Protein AF-A0A9Q0W8K3-F1 (afdb_monomer)

Organism: NCBI:txid2511006

Sequence (220 aa):
MCYESVLFGAVLNLQVSVEHSKEVDDCKNLIKTLVMGMKTIIWSITHAHLPRSQVSPSTHGTHSQVLVSPSSSLPAPQAFKGMREDEVWKASGVLKSGVHCLALFKEKDEERDMLNLFSQILSIMEPRDLMDMFSLCMPELFECMISNTQLVHIFSSLLQSSKVYRPFADVLVNFLACSKLDVLKNPDSPAAKLVLNLFRFIFGAVSKAPAEFEPSSNNV

Secondary structure (DSSP, 8-state):
-HHHHHHHHHHHHHHHHHHHHHHHHHHHHHHHHHHHHHHHHHHHHHHHTS-----------------------PPP-----S--HHHHHHHHHHHHHHHHHGGG--SHHHHHHHHHHHHHHHHHS-HHHHHHHHHHHHHHHHHHHHH-GGGHHHHHHHTT-TTTHHHHHHHHHHHHHHHTGGGGGSTTSHHHHHHHHHHHHHHHHHHH-GGGS-------

Mean predicted aligned error: 11.86 Å

Solvent-accessible surface area (backbone atoms only — not comparable to full-atom values): 12915 Å² total; per-residue (Å²): 113,73,67,59,58,54,50,50,53,50,51,53,53,48,48,54,52,49,52,54,52,47,54,52,49,54,49,51,54,49,50,54,52,50,55,57,51,46,39,54,50,54,48,46,53,38,57,65,42,60,79,73,78,77,76,73,82,86,70,90,80,88,85,84,92,76,96,71,85,88,88,73,84,69,78,70,80,74,65,64,75,35,67,55,73,69,54,32,53,50,51,40,50,51,50,55,53,51,57,61,54,49,78,73,44,79,49,71,67,59,35,49,53,50,43,50,51,52,31,53,42,58,65,66,47,39,55,67,48,46,49,56,27,42,73,75,42,45,74,59,53,49,57,46,32,60,78,40,62,70,55,51,54,32,57,53,49,40,48,68,32,84,85,38,19,67,68,49,48,52,54,53,50,50,48,43,67,76,72,46,56,74,44,52,81,45,61,88,39,64,63,20,50,47,53,55,51,53,52,50,46,50,54,56,37,50,73,76,43,60,86,76,70,58,74,83,87,77,87,130

Radius of gyra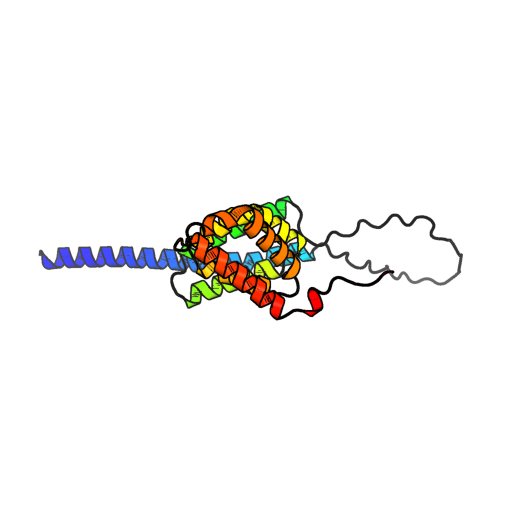tion: 25.86 Å; Cα contacts (8 Å, |Δi|>4): 132; chains: 1; bounding box: 60×34×103 Å

Foldseek 3Di:
DVVVVVVVVVVVVVVVVVVVVVVLVVVLVVLVVVLVVLLVVQLCQQPVQDPPPPPDPPDDDDDDDDDDDPDDPPPDPPRDGFDDPVVLVVVLVVLLVSLVSLVSVPDPVSSVVSLVSLLSSLLSGQLVSSLSSCVVCVVVLLVSCLVPVCNVVSVLSQCQRPRRNVSSLVSLCCCCVVPQPVVVVPCPRSSNVSSVVSVVSNVVSCVVCVVVPPDPPDDD

InterPro domains:
  IPR046807 Tra1, HEAT repeat central region [PF20175] (17-213)
  IPR050517 DNA Damage Response and Repair Kinase [PTHR11139] (17-185)

Structure (mmCIF, N/CA/C/O backbone):
data_AF-A0A9Q0W8K3-F1
#
_entry.id   AF-A0A9Q0W8K3-F1
#
loop_
_atom_site.group_PDB
_atom_site.id
_atom_site.type_symbol
_atom_site.label_atom_id
_atom_site.label_alt_id
_atom_site.label_comp_id
_atom_site.label_asym_id
_atom_site.label_entity_id
_atom_site.label_seq_id
_atom_site.pdbx_PDB_ins_code
_atom_site.Cartn_x
_atom_site.Cartn_y
_atom_site.Cartn_z
_atom_site.occupancy
_atom_site.B_iso_or_equiv
_atom_site.auth_seq_id
_atom_site.auth_comp_id
_atom_site.auth_asym_id
_atom_site.auth_atom_id
_atom_site.pdbx_PDB_model_num
ATOM 1 N N . MET A 1 1 ? 8.781 19.234 53.694 1.00 54.56 1 MET A N 1
ATOM 2 C CA . MET A 1 1 ? 9.455 18.019 53.183 1.00 54.56 1 MET A CA 1
ATOM 3 C C . MET A 1 1 ? 8.570 17.173 52.266 1.00 54.56 1 MET A C 1
ATOM 5 O O . MET A 1 1 ? 9.042 16.846 51.196 1.00 54.56 1 MET A O 1
ATOM 9 N N . CYS A 1 2 ? 7.296 16.883 52.578 1.00 54.47 2 CYS A N 1
ATOM 10 C CA . CYS A 1 2 ? 6.459 16.059 51.678 1.00 54.47 2 CYS A CA 1
ATOM 11 C C . CYS A 1 2 ? 6.144 16.698 50.304 1.00 54.47 2 CYS A C 1
ATOM 13 O O . CYS A 1 2 ? 6.089 15.985 49.310 1.00 54.47 2 CYS A O 1
ATOM 15 N N . TYR A 1 3 ? 5.976 18.024 50.219 1.00 46.88 3 TYR A N 1
ATOM 16 C CA . TYR A 1 3 ? 5.677 18.706 48.946 1.00 46.88 3 TYR A CA 1
ATOM 17 C C . TYR A 1 3 ? 6.850 18.704 47.953 1.00 46.88 3 TYR A C 1
ATOM 19 O O . TYR A 1 3 ? 6.630 18.529 46.759 1.00 46.88 3 TYR A O 1
ATOM 27 N N . GLU A 1 4 ? 8.093 18.843 48.427 1.00 50.31 4 GLU A N 1
ATOM 28 C CA . GLU A 1 4 ? 9.271 18.806 47.547 1.00 50.31 4 GLU A CA 1
ATOM 29 C C . GLU A 1 4 ? 9.527 17.413 46.969 1.00 50.31 4 GLU A C 1
ATOM 31 O O . GLU A 1 4 ? 9.865 17.295 45.797 1.00 50.31 4 GLU A O 1
ATOM 36 N N . SER A 1 5 ? 9.307 16.349 47.748 1.00 53.66 5 SER A N 1
ATOM 37 C CA . SER A 1 5 ? 9.474 14.973 47.263 1.00 53.66 5 SER A CA 1
ATOM 38 C C . SER A 1 5 ? 8.455 14.607 46.177 1.00 53.66 5 SER A C 1
ATOM 40 O O . SER A 1 5 ? 8.797 13.913 45.222 1.00 53.66 5 SER A O 1
ATOM 42 N N . VAL A 1 6 ? 7.217 15.105 46.288 1.00 58.66 6 VAL A N 1
ATOM 43 C CA . VAL A 1 6 ? 6.173 14.916 45.264 1.00 58.66 6 VAL A CA 1
ATOM 44 C C . VAL A 1 6 ? 6.480 15.736 44.008 1.00 58.66 6 VAL A C 1
ATOM 46 O O . VAL A 1 6 ? 6.329 15.227 42.898 1.00 58.66 6 VAL A O 1
ATOM 49 N N . LEU A 1 7 ? 6.964 16.973 44.165 1.00 61.94 7 LEU A N 1
ATOM 50 C CA . LEU A 1 7 ? 7.351 17.829 43.042 1.00 61.94 7 LEU A CA 1
ATOM 51 C C . LEU A 1 7 ? 8.546 17.244 42.275 1.00 61.94 7 LEU A C 1
ATOM 53 O O . LEU A 1 7 ? 8.518 17.189 41.050 1.00 61.94 7 LEU A O 1
ATOM 57 N N . PHE A 1 8 ? 9.556 16.738 42.983 1.00 63.06 8 PHE A N 1
ATOM 58 C CA . PHE A 1 8 ? 10.718 16.089 42.377 1.00 63.06 8 PHE A CA 1
ATOM 59 C C . PHE A 1 8 ? 10.332 14.816 41.610 1.00 63.06 8 PHE A C 1
ATOM 61 O O . PHE A 1 8 ? 10.766 14.623 40.476 1.00 63.06 8 PHE A O 1
ATOM 68 N N . GLY A 1 9 ? 9.447 13.985 42.177 1.00 59.47 9 GLY A N 1
ATOM 69 C CA . GLY A 1 9 ? 8.900 12.816 41.484 1.00 59.47 9 GLY A CA 1
ATOM 70 C C . GLY A 1 9 ? 8.116 13.181 40.219 1.00 59.47 9 GLY A C 1
ATOM 71 O O . GLY A 1 9 ? 8.265 12.516 39.198 1.00 59.47 9 GLY A O 1
ATOM 72 N N . ALA A 1 10 ? 7.332 14.263 40.250 1.00 60.56 10 ALA A N 1
ATOM 73 C CA . ALA A 1 10 ? 6.609 14.760 39.080 1.00 60.56 10 ALA A CA 1
ATOM 74 C C . ALA A 1 10 ? 7.549 15.315 37.994 1.00 60.56 10 ALA A C 1
ATOM 76 O O . ALA A 1 10 ? 7.321 15.063 36.814 1.00 60.56 10 ALA A O 1
ATOM 77 N N . VAL A 1 11 ? 8.620 16.017 38.381 1.00 63.28 11 VAL A N 1
ATOM 78 C CA . VAL A 1 11 ? 9.637 16.543 37.453 1.00 63.28 11 VAL A CA 1
ATOM 79 C C . VAL A 1 11 ? 10.410 15.411 36.779 1.00 63.28 11 VAL A C 1
ATOM 81 O O . VAL A 1 11 ? 10.564 15.440 35.563 1.00 63.28 11 VAL A O 1
ATOM 84 N N . LEU A 1 12 ? 10.825 14.380 37.524 1.00 63.50 12 LEU A N 1
ATOM 85 C CA . LEU A 1 12 ? 11.486 13.207 36.941 1.00 63.50 12 LEU A CA 1
ATOM 86 C C . LEU A 1 12 ? 10.566 12.454 35.974 1.00 63.50 12 LEU A C 1
ATOM 88 O O . LEU A 1 12 ? 10.992 12.071 34.891 1.00 63.50 12 LEU A O 1
ATOM 92 N N . ASN A 1 13 ? 9.294 12.270 36.336 1.00 54.91 13 ASN A N 1
ATOM 93 C CA . ASN A 1 13 ? 8.331 11.567 35.485 1.00 54.91 13 ASN A CA 1
ATOM 94 C C . ASN A 1 13 ? 8.001 12.373 34.213 1.00 54.91 13 ASN A C 1
ATOM 96 O O . ASN A 1 13 ? 7.878 11.815 33.125 1.00 54.91 13 ASN A O 1
ATOM 100 N N . LEU A 1 14 ? 7.933 13.704 34.330 1.00 60.25 14 LEU A N 1
ATOM 101 C CA . LEU A 1 14 ? 7.811 14.604 33.185 1.00 60.25 14 LEU A CA 1
ATOM 102 C C . LEU A 1 14 ? 9.056 14.544 32.294 1.00 60.25 14 LEU A C 1
ATOM 104 O O . LEU A 1 14 ? 8.921 14.496 31.077 1.00 60.25 14 LEU A O 1
ATOM 108 N N . GLN A 1 15 ? 10.251 14.504 32.881 1.00 55.34 15 GLN A N 1
ATOM 109 C CA . GLN A 1 15 ? 11.507 14.426 32.141 1.00 55.34 15 GLN A CA 1
ATOM 110 C C . GLN A 1 15 ? 11.628 13.111 31.362 1.00 55.34 15 GLN A C 1
ATOM 112 O O . GLN A 1 15 ? 11.894 13.156 30.165 1.00 55.34 15 GLN A O 1
ATOM 117 N N . VAL A 1 16 ? 11.265 11.982 31.980 1.00 59.06 16 VAL A N 1
ATOM 118 C CA . VAL A 1 16 ? 11.166 10.674 31.309 1.00 59.06 16 VAL A CA 1
ATOM 119 C C . VAL A 1 16 ? 10.129 10.704 30.179 1.00 59.06 16 VAL A C 1
ATOM 121 O O . VAL A 1 16 ? 10.374 10.184 29.092 1.00 59.06 16 VAL A O 1
ATOM 124 N N . SER A 1 17 ? 8.977 11.352 30.388 1.00 60.50 17 SER A N 1
ATOM 125 C CA . SER A 1 17 ? 7.957 11.509 29.343 1.00 60.50 17 SER A CA 1
ATOM 126 C C . SER A 1 17 ? 8.425 12.395 28.181 1.00 60.50 17 SER A C 1
ATOM 128 O O . SER A 1 17 ? 8.034 12.151 27.038 1.00 60.50 17 SER A O 1
ATOM 130 N N . VAL A 1 18 ? 9.232 13.425 28.452 1.00 66.06 18 VAL A N 1
ATOM 131 C CA . VAL A 1 18 ? 9.799 14.335 27.443 1.00 66.06 18 VAL A CA 1
ATOM 132 C C . VAL A 1 18 ? 10.934 13.657 26.673 1.00 66.06 18 VAL A C 1
ATOM 134 O O . VAL A 1 18 ? 10.990 13.785 25.452 1.00 66.06 18 VAL A O 1
ATOM 137 N N . GLU A 1 19 ? 11.791 12.892 27.349 1.00 67.44 19 GLU A N 1
ATOM 138 C CA . GLU A 1 19 ? 12.847 12.080 26.732 1.00 67.44 19 GLU A CA 1
ATOM 139 C C . GLU A 1 19 ? 12.243 11.008 25.819 1.00 67.44 19 GLU A C 1
ATOM 141 O O . GLU A 1 19 ? 12.606 10.938 24.647 1.00 67.44 19 GLU A O 1
ATOM 146 N N . HIS A 1 20 ? 11.216 10.289 26.283 1.00 72.88 20 HIS A N 1
ATOM 147 C CA . HIS A 1 20 ? 10.476 9.334 25.454 1.00 72.88 20 HIS A CA 1
ATOM 148 C C . HIS A 1 20 ? 9.772 10.014 24.265 1.00 72.88 20 HIS A C 1
ATOM 150 O O . HIS A 1 20 ? 9.752 9.484 23.156 1.00 72.88 20 HIS A O 1
ATOM 156 N N . SER A 1 21 ? 9.204 11.211 24.455 1.00 77.25 21 SER A N 1
ATOM 157 C CA . SER A 1 21 ? 8.605 11.977 23.351 1.00 77.25 21 SER A CA 1
ATOM 158 C C . SER A 1 21 ? 9.644 12.395 22.308 1.00 77.25 21 SER A C 1
ATOM 160 O O . SER A 1 21 ? 9.341 12.382 21.115 1.00 77.25 21 SER A O 1
ATOM 162 N N . LYS A 1 22 ? 10.851 12.765 22.745 1.00 83.44 22 LYS A N 1
ATOM 163 C CA . LYS A 1 22 ? 11.955 13.147 21.863 1.00 83.44 22 LYS A CA 1
ATOM 164 C C . LYS A 1 22 ? 12.488 11.947 21.081 1.00 83.44 22 LYS A C 1
ATOM 166 O O . LYS A 1 22 ? 12.659 12.053 19.874 1.00 83.44 22 LYS A O 1
ATOM 171 N N . GLU A 1 23 ? 12.674 10.801 21.732 1.00 86.44 23 GLU A N 1
ATOM 172 C CA . GLU A 1 23 ? 13.101 9.562 21.065 1.00 86.44 23 GLU A CA 1
ATOM 173 C C . GLU A 1 23 ? 12.108 9.115 19.982 1.00 86.44 23 GLU A C 1
ATOM 175 O O . GLU A 1 23 ? 12.513 8.681 18.901 1.00 86.44 23 GLU A O 1
ATOM 180 N N . VAL A 1 24 ? 10.801 9.261 20.236 1.00 87.06 24 VAL A N 1
ATOM 181 C CA . VAL A 1 24 ? 9.759 8.975 19.239 1.00 87.06 24 VAL A CA 1
ATOM 182 C C . VAL A 1 24 ? 9.842 9.943 18.056 1.00 87.06 24 VAL A C 1
ATOM 184 O O . VAL A 1 24 ? 9.693 9.503 16.915 1.00 87.06 24 VAL A O 1
ATOM 187 N N . ASP A 1 25 ? 10.095 11.231 18.295 1.00 89.50 25 ASP A N 1
ATOM 188 C CA . ASP A 1 25 ? 10.260 12.217 17.220 1.00 89.50 25 ASP A CA 1
ATOM 189 C C . ASP A 1 25 ? 11.517 11.949 16.376 1.00 89.50 25 ASP A C 1
ATOM 191 O O . ASP A 1 25 ? 11.447 11.898 15.145 1.00 89.50 25 ASP A O 1
ATOM 195 N N . ASP A 1 26 ? 12.642 11.644 17.024 1.00 91.88 26 ASP A N 1
ATOM 196 C CA . ASP A 1 26 ? 13.881 11.243 16.353 1.00 91.88 26 ASP A CA 1
ATOM 197 C C . ASP A 1 26 ? 13.653 9.986 15.488 1.00 91.88 26 ASP A C 1
ATOM 199 O O . ASP A 1 26 ? 14.077 9.934 14.327 1.00 91.88 26 ASP A O 1
ATOM 203 N N . CYS A 1 27 ? 12.895 9.003 15.994 1.00 91.31 27 CYS A N 1
ATOM 204 C CA . CYS A 1 27 ? 12.499 7.820 15.225 1.00 91.31 27 CYS A CA 1
ATOM 205 C C . CYS A 1 27 ? 11.619 8.173 14.01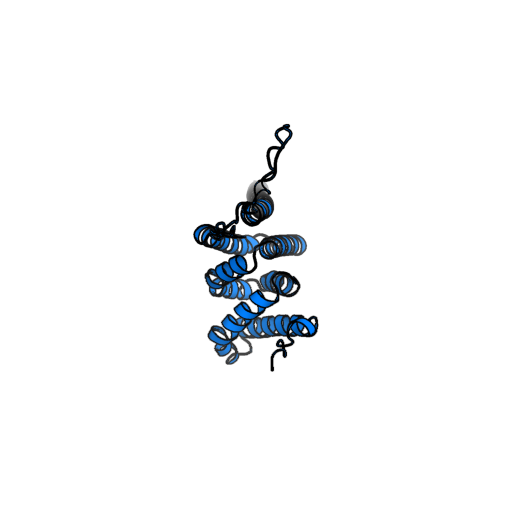7 1.00 91.31 27 CYS A C 1
ATOM 207 O O . CYS A 1 27 ? 11.863 7.670 12.917 1.00 91.31 27 CYS A O 1
ATOM 209 N N . LYS A 1 28 ? 10.613 9.042 14.180 1.00 92.38 28 LYS A N 1
ATOM 210 C CA . LYS A 1 28 ? 9.762 9.505 13.069 1.00 92.38 28 LYS A CA 1
ATOM 211 C C . LYS A 1 28 ? 10.591 10.181 11.978 1.00 92.38 28 LYS A C 1
ATOM 213 O O . LYS A 1 28 ? 10.393 9.895 10.795 1.00 92.38 28 LYS A O 1
ATOM 218 N N . ASN A 1 29 ? 11.527 11.046 12.362 1.00 93.44 29 ASN A N 1
ATOM 219 C CA . ASN A 1 29 ? 12.405 11.760 11.436 1.00 93.44 29 ASN A CA 1
ATOM 220 C C . ASN A 1 29 ? 13.352 10.804 10.698 1.00 93.44 29 ASN A C 1
ATOM 222 O O . ASN A 1 29 ? 13.541 10.925 9.480 1.00 93.44 29 ASN A O 1
ATOM 226 N N . LEU A 1 30 ? 13.882 9.797 11.398 1.00 94.00 30 LEU A N 1
ATOM 227 C CA . LEU A 1 30 ? 14.666 8.731 10.783 1.00 94.00 30 LEU A CA 1
ATOM 228 C C . LEU A 1 30 ? 13.831 7.942 9.765 1.00 94.00 30 LEU A C 1
ATOM 230 O O . LEU A 1 30 ? 14.272 7.752 8.632 1.00 94.00 30 LEU A O 1
ATOM 234 N N . ILE A 1 31 ? 12.606 7.542 10.121 1.00 93.25 31 ILE A N 1
ATOM 235 C CA . ILE A 1 31 ? 11.696 6.817 9.222 1.00 93.25 31 ILE A CA 1
ATOM 236 C C . ILE A 1 31 ? 11.372 7.654 7.978 1.00 93.25 31 ILE A C 1
ATOM 238 O O . ILE A 1 31 ? 11.492 7.143 6.863 1.00 93.25 31 ILE A O 1
ATOM 242 N N . LYS A 1 32 ? 11.025 8.941 8.139 1.00 91.81 32 LYS A N 1
ATOM 243 C CA . LYS A 1 32 ? 10.797 9.871 7.016 1.00 91.81 32 LYS A CA 1
ATOM 244 C C . LYS A 1 32 ? 12.009 9.887 6.074 1.00 91.81 32 LYS A C 1
ATOM 246 O O . LYS A 1 32 ? 11.858 9.707 4.866 1.00 91.81 32 LYS A O 1
ATOM 251 N N . THR A 1 33 ? 13.216 10.014 6.629 1.00 93.31 33 THR A N 1
ATOM 252 C CA . THR A 1 33 ? 14.474 10.032 5.863 1.00 93.31 33 THR A CA 1
ATOM 253 C C . THR A 1 33 ? 14.709 8.721 5.108 1.00 93.31 33 THR A C 1
ATOM 255 O O . THR A 1 33 ? 15.051 8.739 3.923 1.00 93.31 33 THR A O 1
ATOM 258 N N . LEU A 1 34 ? 14.480 7.577 5.758 1.00 93.12 34 LEU A N 1
ATOM 259 C CA . LEU A 1 34 ? 14.635 6.254 5.148 1.00 93.12 34 LEU A CA 1
ATOM 260 C C . LEU A 1 34 ? 13.648 6.038 3.996 1.00 93.12 34 LEU A C 1
ATOM 262 O O . LEU A 1 34 ? 14.053 5.598 2.920 1.00 93.12 34 LEU A O 1
ATOM 266 N N . VAL A 1 35 ? 12.376 6.399 4.183 1.00 90.75 35 VAL A N 1
ATOM 267 C CA . VAL A 1 35 ? 11.338 6.290 3.145 1.00 90.75 35 VAL A CA 1
ATOM 268 C C . VAL A 1 35 ? 11.661 7.205 1.958 1.00 90.75 35 VAL A C 1
ATOM 270 O O . VAL A 1 35 ? 11.561 6.787 0.802 1.00 90.75 35 VAL A O 1
ATOM 273 N N . MET A 1 36 ? 12.140 8.427 2.209 1.00 90.06 36 MET A N 1
ATOM 274 C CA . MET A 1 36 ? 12.605 9.317 1.140 1.00 90.06 36 MET A CA 1
ATOM 275 C C . MET A 1 36 ? 13.796 8.730 0.367 1.00 90.06 36 MET A C 1
ATOM 277 O O . MET A 1 36 ? 13.795 8.764 -0.865 1.00 90.06 36 MET A O 1
ATOM 281 N N . GLY A 1 37 ? 14.781 8.147 1.059 1.00 91.12 37 GLY A N 1
ATOM 282 C CA . GLY A 1 37 ? 15.920 7.469 0.429 1.00 91.12 37 GLY A CA 1
ATOM 283 C C . GLY A 1 37 ? 15.504 6.245 -0.395 1.00 91.12 37 GLY A C 1
ATOM 284 O O . GLY A 1 37 ? 15.981 6.053 -1.515 1.00 91.12 37 GLY A O 1
ATOM 285 N N . MET A 1 38 ? 14.549 5.462 0.110 1.00 90.81 38 MET A N 1
ATOM 286 C CA . MET A 1 38 ? 13.981 4.299 -0.576 1.00 90.81 38 MET A CA 1
ATOM 287 C C . MET A 1 38 ? 13.364 4.673 -1.925 1.00 90.81 38 MET A C 1
ATOM 289 O O . MET A 1 38 ? 13.568 3.945 -2.897 1.00 90.81 38 MET A O 1
ATOM 293 N N . LYS A 1 39 ? 12.678 5.822 -2.024 1.00 88.75 39 LYS A N 1
ATOM 294 C CA . LYS A 1 39 ? 12.150 6.323 -3.305 1.00 88.75 39 LYS A CA 1
ATOM 295 C C . LYS A 1 39 ? 13.247 6.429 -4.361 1.00 88.75 39 LYS A C 1
ATOM 297 O O . LYS A 1 39 ? 13.065 5.974 -5.488 1.00 88.75 39 LYS A O 1
ATOM 302 N N . THR A 1 40 ? 14.391 6.992 -3.983 1.00 90.44 40 THR A N 1
ATOM 303 C CA . THR A 1 40 ? 15.549 7.155 -4.870 1.00 90.44 40 THR A CA 1
ATOM 304 C C . THR A 1 40 ? 16.16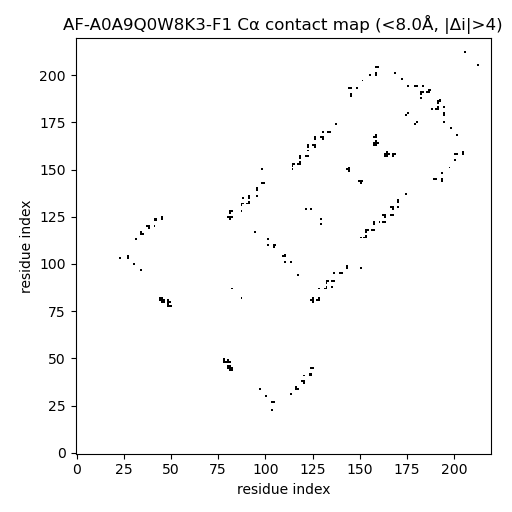1 5.812 -5.253 1.00 90.44 40 THR A C 1
ATOM 306 O O . THR A 1 40 ? 16.499 5.609 -6.420 1.00 90.44 40 THR A O 1
ATOM 309 N N . ILE A 1 41 ? 16.276 4.880 -4.303 1.00 90.25 41 ILE A N 1
ATOM 310 C CA . ILE A 1 41 ? 16.832 3.543 -4.554 1.00 90.25 41 ILE A CA 1
ATOM 311 C C . ILE A 1 41 ? 15.935 2.765 -5.522 1.00 90.25 41 ILE A C 1
ATOM 313 O O . ILE A 1 41 ? 16.422 2.293 -6.547 1.00 90.25 41 ILE A O 1
ATOM 317 N N . ILE A 1 42 ? 14.627 2.691 -5.250 1.00 88.50 42 ILE A N 1
ATOM 318 C CA . ILE A 1 42 ? 13.660 1.999 -6.115 1.00 88.50 42 ILE A CA 1
ATOM 319 C C . ILE A 1 42 ? 13.669 2.609 -7.512 1.00 88.50 42 ILE A C 1
ATOM 321 O O . ILE A 1 42 ? 13.740 1.878 -8.500 1.00 88.50 42 ILE A O 1
ATOM 325 N N . TRP A 1 43 ? 13.657 3.941 -7.610 1.00 87.06 43 TRP A N 1
ATOM 326 C CA . TRP A 1 43 ? 13.728 4.617 -8.900 1.00 87.06 43 TRP A CA 1
ATOM 327 C C . TRP A 1 43 ? 15.007 4.252 -9.660 1.00 87.06 43 TRP A C 1
ATOM 329 O O . TRP A 1 43 ? 14.933 3.908 -10.840 1.00 87.06 43 TRP A O 1
ATOM 339 N N . SER A 1 44 ? 16.153 4.266 -8.975 1.00 87.38 44 SER A N 1
ATOM 340 C CA . SER A 1 44 ? 17.451 3.943 -9.570 1.00 87.38 44 SER A CA 1
ATOM 341 C C . SER A 1 44 ? 17.488 2.515 -10.101 1.00 87.38 44 SER A C 1
ATOM 343 O O . SER A 1 44 ? 17.866 2.331 -11.250 1.00 87.38 44 SER A O 1
ATOM 345 N N . ILE A 1 45 ? 17.042 1.519 -9.330 1.00 85.62 45 ILE A N 1
ATOM 346 C CA . ILE A 1 45 ? 17.022 0.113 -9.777 1.00 85.62 45 ILE A CA 1
ATOM 347 C C . ILE A 1 45 ? 16.086 -0.048 -10.983 1.00 85.62 45 ILE A C 1
ATOM 349 O O . ILE A 1 45 ? 16.480 -0.587 -12.015 1.00 85.62 45 ILE A O 1
ATOM 353 N N . THR A 1 46 ? 14.883 0.528 -10.897 1.00 82.25 46 THR A N 1
ATOM 354 C CA . THR A 1 46 ? 13.866 0.474 -11.961 1.00 82.25 46 THR A CA 1
ATOM 355 C C . THR A 1 46 ? 14.372 1.055 -13.294 1.00 82.25 46 THR A C 1
ATOM 357 O O . THR A 1 46 ? 13.955 0.609 -14.364 1.00 82.25 46 THR A O 1
ATOM 360 N N . HIS A 1 47 ? 15.281 2.039 -13.248 1.00 75.75 47 HIS A N 1
ATOM 361 C CA . HIS A 1 47 ? 15.789 2.753 -14.428 1.00 75.75 47 HIS A CA 1
ATOM 362 C C . HIS A 1 47 ? 17.255 2.434 -14.782 1.00 75.75 47 HIS A C 1
ATOM 364 O O . HIS A 1 47 ? 17.718 2.846 -15.847 1.00 75.75 47 HIS A O 1
ATOM 370 N N . ALA A 1 48 ? 17.982 1.678 -13.953 1.00 73.75 48 ALA A N 1
ATOM 371 C CA . ALA A 1 48 ? 19.388 1.324 -14.178 1.00 73.75 48 ALA A CA 1
ATOM 372 C C . ALA A 1 48 ? 19.587 0.414 -15.399 1.00 73.75 48 ALA A C 1
ATOM 374 O O . ALA A 1 48 ? 20.654 0.417 -16.009 1.00 73.75 48 ALA A O 1
ATOM 375 N N . HIS A 1 49 ? 18.558 -0.347 -15.775 1.00 63.78 49 HIS A N 1
ATOM 376 C CA . HIS A 1 49 ? 18.625 -1.322 -16.861 1.00 63.78 49 HIS A CA 1
ATOM 377 C C . HIS A 1 49 ? 18.303 -0.752 -18.248 1.00 63.78 49 HIS A C 1
ATOM 379 O O . HIS A 1 49 ? 18.181 -1.515 -19.203 1.00 63.78 49 HIS A O 1
ATOM 385 N N . LEU A 1 50 ? 18.191 0.571 -18.413 1.00 58.50 50 LEU A N 1
ATOM 386 C CA . LEU A 1 50 ? 18.003 1.138 -19.747 1.00 58.50 50 LEU A CA 1
ATOM 387 C C . LEU A 1 50 ? 19.303 0.973 -20.558 1.00 58.50 50 LEU A C 1
ATOM 389 O O . LEU A 1 50 ? 20.357 1.426 -20.102 1.00 58.50 50 LEU A O 1
ATOM 393 N N . PRO A 1 51 ? 19.279 0.336 -21.746 1.00 52.50 51 PRO A N 1
ATOM 394 C CA . PRO A 1 51 ? 20.488 0.148 -22.527 1.00 52.50 51 PRO A CA 1
ATOM 395 C C . PRO A 1 51 ? 21.043 1.524 -22.879 1.00 52.50 51 PRO A C 1
ATOM 397 O O . PRO A 1 51 ? 20.417 2.305 -23.597 1.00 52.50 51 PRO A O 1
ATOM 400 N N . ARG A 1 52 ? 22.227 1.833 -22.340 1.00 48.75 52 ARG A N 1
ATOM 401 C CA . ARG A 1 52 ? 23.015 2.994 -22.742 1.00 48.75 52 ARG A CA 1
ATOM 402 C C . ARG A 1 52 ? 23.186 2.888 -24.251 1.00 48.75 52 ARG A C 1
ATOM 404 O O . ARG A 1 52 ? 23.890 1.988 -24.706 1.00 48.75 52 ARG A O 1
ATOM 411 N N . SER A 1 53 ? 22.505 3.757 -25.002 1.00 48.06 53 SER A N 1
ATOM 412 C CA . SER A 1 53 ? 22.643 3.835 -26.455 1.00 48.06 53 SER A CA 1
ATOM 413 C C . SER A 1 53 ? 24.134 3.834 -26.766 1.00 48.06 53 SER A C 1
ATOM 415 O O . SER A 1 53 ? 24.871 4.691 -26.266 1.00 48.06 53 SER A O 1
ATOM 417 N N . GLN A 1 54 ? 24.601 2.793 -27.456 1.00 47.59 54 GLN A N 1
ATOM 418 C CA . GLN A 1 54 ? 26.004 2.671 -27.806 1.00 47.59 54 GLN A CA 1
ATOM 419 C C . GLN A 1 54 ? 26.338 3.864 -28.696 1.00 47.59 54 GLN A C 1
ATOM 421 O O . GLN A 1 54 ? 25.960 3.909 -29.864 1.00 47.59 54 GLN A O 1
ATOM 426 N N . VAL A 1 55 ? 27.025 4.856 -28.130 1.00 45.69 55 VAL A N 1
ATOM 427 C CA . VAL A 1 55 ? 27.690 5.886 -28.919 1.00 45.69 55 VAL A CA 1
ATOM 428 C C . VAL A 1 55 ? 28.691 5.134 -29.782 1.00 45.69 55 VAL A C 1
ATOM 430 O O . VAL A 1 55 ? 29.677 4.596 -29.278 1.00 45.69 55 VAL A O 1
ATOM 433 N N . SER A 1 56 ? 28.376 5.031 -31.071 1.00 43.88 56 SER A N 1
ATOM 434 C CA . SER A 1 56 ? 29.310 4.539 -32.073 1.00 43.88 56 SER A CA 1
ATOM 435 C C . SER A 1 56 ? 30.583 5.378 -31.960 1.00 43.88 56 SER A C 1
ATOM 437 O O . SER A 1 56 ? 30.478 6.608 -31.991 1.00 43.88 56 SER A O 1
ATOM 439 N N . PRO A 1 57 ? 31.776 4.782 -31.807 1.00 40.78 57 PRO A N 1
ATOM 440 C CA . PRO A 1 57 ? 33.002 5.546 -31.910 1.00 40.78 57 PRO A CA 1
ATOM 441 C C . PRO A 1 57 ? 33.131 5.989 -33.368 1.00 40.78 57 PRO A C 1
ATOM 443 O O . PRO A 1 57 ? 33.512 5.216 -34.247 1.00 40.78 57 PRO A O 1
ATOM 446 N N . SER A 1 58 ? 32.761 7.239 -33.634 1.00 44.88 58 SER A N 1
ATOM 447 C CA . SER A 1 58 ? 33.084 7.927 -34.876 1.00 44.88 58 SER A CA 1
ATOM 448 C C . SER A 1 58 ? 34.603 8.002 -34.978 1.00 44.88 58 SER A C 1
ATOM 450 O O . SER A 1 58 ? 35.239 8.877 -34.390 1.00 44.88 58 SER A O 1
ATOM 452 N N . THR A 1 59 ? 35.179 7.043 -35.695 1.00 42.56 59 THR A N 1
ATOM 453 C CA . THR A 1 59 ? 36.585 7.062 -36.080 1.00 42.56 59 THR A CA 1
ATOM 454 C C . THR A 1 59 ? 36.638 7.646 -37.484 1.00 42.56 59 THR A C 1
ATOM 456 O O . THR A 1 59 ? 35.984 7.146 -38.396 1.00 42.56 59 THR A O 1
ATOM 459 N N . HIS A 1 60 ? 37.367 8.750 -37.632 1.00 44.75 60 HIS A N 1
ATOM 460 C CA . HIS A 1 60 ? 37.748 9.340 -38.913 1.00 44.75 60 HIS A CA 1
ATOM 461 C C . HIS A 1 60 ? 38.227 8.272 -39.911 1.00 44.75 60 HIS A C 1
ATOM 463 O O . HIS A 1 60 ? 39.083 7.463 -39.560 1.00 44.75 60 HIS A O 1
ATOM 469 N N . GLY A 1 61 ? 37.774 8.332 -41.167 1.00 38.25 61 GLY A N 1
ATOM 470 C CA . GLY A 1 61 ? 38.434 7.610 -42.257 1.00 38.25 61 GLY A CA 1
ATOM 471 C C . GLY A 1 61 ? 37.542 7.309 -43.456 1.00 38.25 61 GLY A C 1
ATOM 472 O O . GLY A 1 61 ? 36.535 6.627 -43.353 1.00 38.25 61 GLY A O 1
ATOM 473 N N . THR A 1 62 ? 37.939 7.839 -44.599 1.00 42.34 62 THR A N 1
ATOM 474 C CA . THR A 1 62 ? 37.339 7.736 -45.928 1.00 42.34 62 THR A CA 1
ATOM 475 C C . THR A 1 62 ? 37.271 6.289 -46.464 1.00 42.34 62 THR A C 1
ATOM 477 O O . THR A 1 62 ? 38.199 5.516 -46.258 1.00 42.34 62 THR A O 1
ATOM 480 N N . HIS A 1 63 ? 36.253 6.023 -47.297 1.00 37.53 63 HIS A N 1
ATOM 481 C CA . HIS A 1 63 ? 36.193 5.058 -48.417 1.00 37.53 63 HIS A CA 1
ATOM 482 C C . HIS A 1 63 ? 35.542 3.654 -48.289 1.00 37.53 63 HIS A C 1
ATOM 484 O O . HIS A 1 63 ? 35.942 2.798 -47.512 1.00 37.53 63 HIS A O 1
ATOM 490 N N . SER A 1 64 ? 34.654 3.440 -49.277 1.00 35.25 64 SER A N 1
ATOM 491 C CA . SER A 1 64 ? 34.203 2.211 -49.956 1.00 35.25 64 SER A CA 1
ATOM 492 C C . SER A 1 64 ? 33.082 1.353 -49.355 1.00 35.25 64 SER A C 1
ATOM 494 O O . SER A 1 64 ? 33.203 0.700 -48.326 1.00 35.25 64 SER A O 1
ATOM 496 N N . GLN A 1 65 ? 31.986 1.316 -50.122 1.00 46.50 65 GLN A N 1
ATOM 497 C CA . GLN A 1 65 ? 30.841 0.432 -49.966 1.00 46.50 65 GLN A CA 1
ATOM 498 C C . GLN A 1 65 ? 31.216 -1.023 -50.263 1.00 46.50 65 GLN A C 1
ATOM 500 O O . GLN A 1 65 ? 31.709 -1.320 -51.350 1.00 46.50 65 GLN A O 1
ATOM 505 N N . VAL A 1 66 ? 30.879 -1.930 -49.346 1.00 37.03 66 VAL A N 1
ATOM 506 C CA . VAL A 1 66 ? 30.608 -3.335 -49.665 1.00 37.03 66 VAL A CA 1
ATOM 507 C C . VAL A 1 66 ? 29.342 -3.741 -48.919 1.00 37.03 66 VAL A C 1
ATOM 509 O O . VAL A 1 66 ? 29.254 -3.670 -47.696 1.00 37.03 66 VAL A O 1
ATOM 512 N N . LEU A 1 67 ? 28.349 -4.123 -49.713 1.00 46.62 67 LEU A N 1
ATOM 513 C CA . LEU A 1 67 ? 27.067 -4.680 -49.321 1.00 46.62 67 LEU A CA 1
ATOM 514 C C . LEU A 1 67 ? 27.307 -6.051 -48.661 1.00 46.62 67 LEU A C 1
ATOM 516 O O . LEU A 1 67 ? 27.685 -6.999 -49.346 1.00 46.62 67 LEU A O 1
ATOM 520 N N . VAL A 1 68 ? 27.097 -6.168 -47.348 1.00 37.47 68 VAL A N 1
ATOM 521 C CA . VAL A 1 68 ? 27.025 -7.466 -46.657 1.00 37.47 68 VAL A CA 1
ATOM 522 C C . VAL A 1 68 ? 25.731 -7.508 -45.855 1.00 37.47 68 VAL A C 1
ATOM 524 O O . VAL A 1 68 ? 25.503 -6.704 -44.954 1.00 37.47 68 VAL A O 1
ATOM 527 N N . SER A 1 69 ? 24.862 -8.434 -46.243 1.00 41.56 69 SER A N 1
ATOM 528 C CA . SER A 1 69 ? 23.585 -8.753 -45.609 1.00 41.56 69 SER A CA 1
ATOM 529 C C . SER A 1 69 ? 23.744 -9.056 -44.110 1.00 41.56 69 SER A C 1
ATOM 531 O O . SER A 1 69 ? 24.621 -9.846 -43.758 1.00 41.56 69 SER A O 1
ATOM 533 N N . PRO A 1 70 ? 22.877 -8.550 -43.212 1.00 43.69 70 PRO A N 1
ATOM 534 C CA . PRO A 1 70 ? 22.845 -9.022 -41.838 1.00 43.69 70 PRO A CA 1
ATOM 535 C C . PRO A 1 70 ? 21.880 -10.210 -41.738 1.00 43.69 70 PRO A C 1
ATOM 537 O O . PRO A 1 70 ? 20.687 -10.048 -41.498 1.00 43.69 70 PRO A O 1
ATOM 540 N N . SER A 1 71 ? 22.389 -11.427 -41.919 1.00 48.19 71 SER A N 1
ATOM 541 C CA . SER A 1 71 ? 21.676 -12.655 -41.550 1.00 48.19 71 SER A CA 1
ATOM 542 C C . SER A 1 71 ? 22.251 -13.214 -40.251 1.00 48.19 71 SER A C 1
ATOM 544 O O . SER A 1 71 ? 23.035 -14.155 -40.281 1.00 48.19 71 SER A O 1
ATOM 546 N N . SER A 1 72 ? 21.873 -12.607 -39.123 1.00 45.22 72 SER A N 1
ATOM 547 C CA . SER A 1 72 ? 21.878 -13.220 -37.783 1.00 45.22 72 SER A CA 1
ATOM 548 C C . SER A 1 72 ? 21.380 -12.204 -36.750 1.00 45.22 72 SER A C 1
ATOM 550 O O . SER A 1 72 ? 22.146 -11.680 -35.941 1.00 45.22 72 SER A O 1
ATOM 552 N N . SER A 1 73 ? 20.086 -11.891 -36.778 1.00 43.53 73 SER A N 1
ATOM 553 C CA . SER A 1 73 ? 19.430 -11.196 -35.670 1.00 43.53 73 SER A CA 1
ATOM 554 C C . SER A 1 73 ? 19.191 -12.193 -34.533 1.00 43.53 73 SER A C 1
ATOM 556 O O . SER A 1 73 ? 18.093 -12.727 -34.380 1.00 43.53 73 SER A O 1
ATOM 558 N N . LEU A 1 74 ? 20.220 -12.466 -33.729 1.00 47.34 74 LEU A N 1
ATOM 559 C CA . LEU A 1 74 ? 19.952 -12.822 -32.338 1.00 47.34 74 LEU A CA 1
ATOM 560 C C . LEU A 1 74 ? 19.289 -11.584 -31.719 1.00 47.34 74 LEU A C 1
ATOM 562 O O . LEU A 1 74 ? 19.859 -10.495 -31.844 1.00 47.34 74 LEU A O 1
ATOM 566 N N . PRO A 1 75 ? 18.096 -11.689 -31.103 1.00 44.62 75 PRO A N 1
ATOM 567 C CA . PRO A 1 75 ? 17.571 -10.577 -30.333 1.00 44.62 75 PRO A CA 1
ATOM 568 C C . PRO A 1 75 ? 18.632 -10.250 -29.285 1.00 44.62 75 PRO A C 1
ATOM 570 O O . PRO A 1 75 ? 19.014 -11.122 -28.502 1.00 44.62 75 PRO A O 1
ATOM 573 N N . ALA A 1 76 ? 19.148 -9.018 -29.291 1.00 53.69 76 ALA A N 1
ATOM 574 C CA . ALA A 1 76 ? 19.890 -8.511 -28.143 1.00 53.69 76 ALA A CA 1
ATOM 575 C C . ALA A 1 76 ? 19.070 -8.845 -26.883 1.00 53.69 76 ALA A C 1
ATOM 577 O O . ALA A 1 76 ? 17.838 -8.756 -26.968 1.00 53.69 76 ALA A O 1
ATOM 578 N N . PRO A 1 77 ? 19.688 -9.254 -25.752 1.00 50.88 77 PRO A N 1
ATOM 579 C CA . PRO A 1 77 ? 18.938 -9.546 -24.538 1.00 50.88 77 PRO A CA 1
ATOM 580 C C . PRO A 1 77 ? 18.050 -8.339 -24.278 1.00 50.88 77 PRO A C 1
ATOM 582 O O . PRO A 1 77 ? 18.573 -7.238 -24.090 1.00 50.88 77 PRO A O 1
ATOM 585 N N . GLN A 1 78 ? 16.729 -8.507 -24.398 1.00 52.03 78 GLN A N 1
ATOM 586 C CA . GLN A 1 78 ? 15.803 -7.416 -24.144 1.00 52.03 78 GLN A CA 1
ATOM 587 C C . GLN A 1 78 ? 16.112 -6.958 -22.731 1.00 52.03 78 GLN A C 1
ATOM 589 O O . GLN A 1 78 ? 15.952 -7.725 -21.782 1.00 52.03 78 GLN A O 1
ATOM 594 N N . ALA A 1 79 ? 16.667 -5.755 -22.616 1.00 56.59 79 ALA A N 1
ATOM 595 C CA . ALA A 1 79 ? 17.037 -5.204 -21.336 1.00 56.59 79 ALA A CA 1
ATOM 596 C C . ALA A 1 79 ? 15.759 -5.163 -20.498 1.00 56.59 79 ALA A C 1
ATOM 598 O O . ALA A 1 79 ? 14.800 -4.468 -20.841 1.00 56.59 79 ALA A O 1
ATOM 599 N N . PHE A 1 80 ? 15.706 -6.016 -19.478 1.00 62.97 80 PHE A N 1
ATOM 600 C CA . PHE A 1 80 ? 14.531 -6.131 -18.645 1.00 62.97 80 PHE A CA 1
ATOM 601 C C . PHE A 1 80 ? 14.395 -4.835 -17.844 1.00 62.97 80 PHE A C 1
ATOM 603 O O . PHE A 1 80 ? 15.316 -4.440 -17.133 1.00 62.97 80 PHE A O 1
ATOM 610 N N . LYS A 1 81 ? 13.263 -4.150 -18.005 1.00 77.31 81 LYS A N 1
ATOM 611 C CA . LYS A 1 81 ? 12.946 -2.949 -17.238 1.00 77.31 81 LYS A CA 1
ATOM 612 C C . LYS A 1 81 ? 12.239 -3.369 -15.955 1.00 77.31 81 LYS A C 1
ATOM 614 O O . LYS A 1 81 ? 11.171 -3.969 -16.036 1.00 77.31 81 LYS A O 1
ATOM 619 N N . GLY A 1 82 ? 12.815 -3.020 -14.809 1.00 84.38 82 GLY A N 1
ATOM 620 C CA . GLY A 1 82 ? 12.267 -3.347 -13.496 1.00 84.38 82 GLY A CA 1
ATOM 621 C C . GLY A 1 82 ? 13.258 -4.102 -12.617 1.00 84.38 82 GLY A C 1
ATOM 622 O O . GLY A 1 82 ? 14.455 -4.147 -12.899 1.00 84.38 82 GLY A O 1
ATOM 623 N N . MET A 1 83 ? 12.736 -4.678 -11.544 1.00 90.19 83 MET A N 1
ATOM 624 C CA . MET A 1 83 ? 13.486 -5.344 -10.484 1.00 90.19 83 MET A CA 1
ATOM 625 C C . MET A 1 83 ? 13.569 -6.861 -10.684 1.00 90.19 83 MET A C 1
ATOM 627 O O . MET A 1 83 ? 12.673 -7.507 -11.233 1.00 90.19 83 MET A O 1
ATOM 631 N N . ARG A 1 84 ? 14.654 -7.462 -10.196 1.00 90.81 84 ARG A N 1
ATOM 632 C CA . ARG A 1 84 ? 14.762 -8.918 -10.049 1.00 90.81 84 ARG A CA 1
ATOM 633 C C . ARG A 1 84 ? 13.859 -9.407 -8.917 1.00 90.81 84 ARG A C 1
ATOM 635 O O . ARG A 1 84 ? 13.542 -8.669 -7.990 1.00 90.81 84 ARG A O 1
ATOM 642 N N . GLU A 1 85 ? 13.498 -10.686 -8.951 1.00 91.06 85 GLU A N 1
ATOM 643 C CA . GLU A 1 85 ? 12.583 -11.295 -7.976 1.00 91.06 85 GLU A CA 1
ATOM 644 C C . GLU A 1 85 ? 13.019 -11.091 -6.511 1.00 91.06 85 GLU A C 1
ATOM 646 O O . GLU A 1 85 ? 12.206 -10.723 -5.665 1.00 91.06 85 GLU A O 1
ATOM 651 N N . ASP A 1 86 ? 14.310 -11.238 -6.191 1.00 93.12 86 ASP A N 1
ATOM 652 C CA . ASP A 1 86 ? 14.799 -11.007 -4.825 1.00 93.12 86 ASP A CA 1
ATOM 653 C C . ASP A 1 86 ? 14.790 -9.525 -4.421 1.00 93.12 86 ASP A C 1
ATOM 655 O O . ASP A 1 86 ? 14.692 -9.216 -3.234 1.00 93.12 86 ASP A O 1
ATOM 659 N N . GLU A 1 87 ? 14.880 -8.602 -5.380 1.00 92.56 87 GLU A N 1
ATOM 660 C CA . GLU A 1 87 ? 14.746 -7.164 -5.133 1.00 92.56 87 GLU A CA 1
ATOM 661 C C . GLU A 1 87 ? 13.286 -6.807 -4.851 1.00 92.56 87 GLU A C 1
ATOM 663 O O . GLU A 1 87 ? 13.017 -6.084 -3.891 1.00 92.56 87 GLU A O 1
ATOM 668 N N . VAL A 1 88 ? 12.343 -7.392 -5.600 1.00 94.31 88 VAL A N 1
ATOM 669 C CA . VAL A 1 88 ? 10.901 -7.287 -5.324 1.00 94.31 88 VAL A CA 1
ATOM 670 C C . VAL A 1 88 ? 10.579 -7.851 -3.940 1.00 94.31 88 VAL A C 1
ATOM 672 O O . VAL A 1 88 ? 9.859 -7.215 -3.167 1.00 94.31 88 VAL A O 1
ATOM 675 N N . TRP A 1 89 ? 11.154 -8.998 -3.570 1.00 94.75 89 TRP A N 1
ATOM 676 C CA . TRP A 1 89 ? 10.949 -9.598 -2.249 1.00 94.75 89 TRP A CA 1
ATOM 677 C C . TRP A 1 89 ? 11.465 -8.697 -1.115 1.00 94.75 89 TRP A C 1
ATOM 679 O O . TRP A 1 89 ? 10.760 -8.464 -0.129 1.00 94.75 89 TRP A O 1
ATOM 689 N N . LYS A 1 90 ? 12.657 -8.108 -1.279 1.00 92.81 90 LYS A N 1
ATOM 690 C CA . LYS A 1 90 ? 13.212 -7.126 -0.331 1.00 92.81 90 LYS A CA 1
ATOM 691 C C . LYS A 1 90 ? 12.344 -5.867 -0.254 1.00 92.81 90 LYS A C 1
ATOM 693 O O . LYS A 1 90 ? 12.018 -5.434 0.849 1.00 92.81 90 LYS A O 1
ATOM 698 N N . ALA A 1 91 ? 11.923 -5.311 -1.392 1.00 92.75 91 ALA A N 1
ATOM 699 C CA . ALA A 1 91 ? 11.048 -4.138 -1.448 1.00 92.75 91 ALA A CA 1
ATOM 700 C C . ALA A 1 91 ? 9.697 -4.399 -0.759 1.00 92.75 91 ALA A C 1
ATOM 702 O O . ALA A 1 91 ? 9.225 -3.559 0.008 1.00 92.75 91 ALA A O 1
ATOM 703 N N . SER A 1 92 ? 9.134 -5.597 -0.945 1.00 93.88 92 SER A N 1
ATOM 704 C CA . SER A 1 92 ? 7.924 -6.057 -0.251 1.00 93.88 92 SER A CA 1
ATOM 705 C C . SER A 1 92 ? 8.123 -6.074 1.265 1.00 93.88 92 SER A C 1
ATOM 707 O O . SER A 1 92 ? 7.261 -5.613 2.011 1.00 93.88 92 SER A O 1
ATOM 709 N N . GLY A 1 93 ? 9.270 -6.578 1.736 1.00 91.56 93 GLY A N 1
ATOM 710 C CA . GLY A 1 93 ? 9.642 -6.553 3.152 1.00 91.56 93 GLY A CA 1
ATOM 711 C C . GLY A 1 93 ? 9.697 -5.133 3.713 1.00 91.56 93 GLY A C 1
ATOM 712 O O . GLY A 1 93 ? 9.095 -4.861 4.751 1.00 91.56 93 GLY A O 1
ATOM 713 N N . VAL A 1 94 ? 10.337 -4.213 2.989 1.00 91.44 94 VAL A N 1
ATOM 714 C CA . VAL A 1 94 ? 10.419 -2.804 3.394 1.00 91.44 94 VAL A CA 1
ATOM 715 C C . VAL A 1 94 ? 9.037 -2.148 3.431 1.00 91.44 94 VAL A C 1
ATOM 717 O O . VAL A 1 94 ? 8.747 -1.433 4.386 1.00 91.44 94 VAL A O 1
ATOM 720 N N . LEU A 1 95 ? 8.161 -2.417 2.455 1.00 92.00 95 LEU A N 1
ATOM 721 C CA . LEU A 1 95 ? 6.783 -1.913 2.469 1.00 92.00 95 LEU A CA 1
ATOM 722 C C . LEU A 1 95 ? 6.030 -2.392 3.714 1.00 92.00 95 LEU A C 1
ATOM 724 O O . LEU A 1 95 ? 5.415 -1.579 4.400 1.00 92.00 95 LEU A O 1
ATOM 728 N N . LYS A 1 96 ? 6.104 -3.689 4.029 1.00 91.50 96 LYS A N 1
ATOM 729 C CA . LYS A 1 96 ? 5.437 -4.262 5.206 1.00 91.50 96 LYS A CA 1
ATOM 730 C C . LYS A 1 96 ? 5.914 -3.614 6.500 1.00 91.50 96 LYS A C 1
ATOM 732 O O . LYS A 1 96 ? 5.102 -3.128 7.281 1.00 91.50 96 LYS A O 1
ATOM 737 N N . SER A 1 97 ? 7.229 -3.539 6.699 1.00 91.12 97 SER A N 1
ATOM 738 C CA . SER A 1 97 ? 7.805 -2.863 7.864 1.00 91.12 97 SER A CA 1
ATOM 739 C C . SER A 1 97 ? 7.418 -1.382 7.911 1.00 91.12 97 SER A C 1
ATOM 741 O O . SER A 1 97 ? 7.036 -0.883 8.965 1.00 91.12 97 SER A O 1
ATOM 743 N N . GLY A 1 98 ? 7.451 -0.693 6.769 1.00 90.56 98 GLY A N 1
ATOM 744 C CA . GLY A 1 98 ? 7.089 0.717 6.654 1.00 90.56 98 GLY A CA 1
ATOM 745 C C . GLY A 1 98 ? 5.627 1.001 7.003 1.00 90.56 98 GLY A C 1
ATOM 746 O O . GLY A 1 98 ? 5.344 1.989 7.678 1.00 90.56 98 GLY A O 1
ATOM 747 N N . VAL A 1 99 ? 4.709 0.113 6.614 1.00 90.12 99 VAL A N 1
ATOM 748 C CA . VAL A 1 99 ? 3.292 0.203 6.986 1.00 90.12 99 VAL A CA 1
ATOM 749 C C . VAL A 1 99 ? 3.105 0.055 8.495 1.00 90.12 99 VAL A C 1
ATOM 751 O O . VAL A 1 99 ? 2.359 0.832 9.086 1.00 90.12 99 VAL A O 1
ATOM 754 N N . HIS A 1 100 ? 3.822 -0.864 9.148 1.00 89.69 100 HIS A N 1
ATOM 755 C CA . HIS A 1 100 ? 3.779 -0.993 10.612 1.00 89.69 100 HIS A CA 1
ATOM 756 C C . HIS A 1 100 ? 4.335 0.249 11.323 1.00 89.69 100 HIS A C 1
ATOM 758 O O . HIS A 1 100 ? 3.794 0.673 12.345 1.00 89.69 100 HIS A O 1
ATOM 764 N N . CYS A 1 101 ? 5.354 0.899 10.754 1.00 90.62 101 CYS A N 1
ATOM 765 C CA . CYS A 1 101 ? 5.890 2.156 11.279 1.00 90.62 101 CYS A CA 1
ATOM 766 C C . CYS A 1 101 ? 4.883 3.319 11.245 1.00 90.62 101 CYS A C 1
ATOM 768 O O . CYS A 1 101 ? 5.045 4.268 12.014 1.00 90.62 101 CYS A O 1
ATOM 770 N N . LEU A 1 102 ? 3.830 3.258 10.416 1.00 88.81 102 LEU A N 1
ATOM 771 C CA . LEU A 1 102 ? 2.796 4.301 10.374 1.00 88.81 102 LEU A CA 1
ATOM 772 C C . LEU A 1 102 ? 2.063 4.462 11.713 1.00 88.81 102 LEU A C 1
ATOM 774 O O . LEU A 1 102 ? 1.602 5.557 12.016 1.00 88.81 102 LEU A O 1
ATOM 778 N N . ALA A 1 103 ? 2.047 3.430 12.564 1.00 87.44 103 ALA A N 1
ATOM 779 C CA . ALA A 1 103 ? 1.475 3.502 13.911 1.00 87.44 103 ALA A CA 1
ATOM 780 C C . ALA A 1 103 ? 2.138 4.565 14.818 1.00 87.44 103 ALA A C 1
ATOM 782 O O . ALA A 1 103 ? 1.551 4.977 15.823 1.00 87.44 103 ALA A O 1
ATOM 783 N N . LEU A 1 104 ? 3.350 5.018 14.475 1.00 87.62 104 LEU A N 1
ATOM 784 C CA . LEU A 1 104 ? 4.057 6.083 15.190 1.00 87.62 104 LEU A CA 1
ATOM 785 C C . LEU A 1 104 ? 3.551 7.487 14.814 1.00 87.62 104 LEU A C 1
ATOM 787 O O . LEU A 1 104 ? 3.692 8.419 15.607 1.00 87.62 104 LEU A O 1
ATOM 791 N N . PHE A 1 105 ? 2.936 7.655 13.642 1.00 89.06 105 PHE A N 1
ATOM 792 C CA . PHE A 1 105 ? 2.485 8.945 13.118 1.00 89.06 105 PHE A CA 1
ATOM 793 C C . PHE A 1 105 ? 1.013 9.163 13.477 1.00 89.06 105 PHE A C 1
ATOM 795 O O . PHE A 1 105 ? 0.113 8.839 12.715 1.00 89.06 105 PHE A O 1
ATOM 802 N N . LYS A 1 106 ? 0.766 9.683 14.683 1.00 81.19 106 LYS A N 1
ATOM 803 C CA . LYS A 1 106 ? -0.595 9.935 15.196 1.00 81.19 106 LYS A CA 1
ATOM 804 C C . LYS A 1 106 ? -1.164 11.292 14.786 1.00 81.19 106 LYS A C 1
ATOM 806 O O . LYS A 1 106 ? -2.368 11.517 14.890 1.00 81.19 106 LYS A O 1
ATOM 811 N N . GLU A 1 107 ? -0.300 12.210 14.368 1.00 85.56 107 GLU A N 1
ATOM 812 C CA . GLU A 1 107 ? -0.715 13.516 13.877 1.00 85.56 107 GLU A CA 1
ATOM 813 C C . GLU A 1 107 ? -1.205 13.395 12.438 1.00 85.56 107 GLU A C 1
ATOM 815 O O . GLU A 1 107 ? -0.512 12.866 11.570 1.00 85.56 107 GLU A O 1
ATOM 820 N N . LYS A 1 108 ? -2.415 13.902 12.190 1.00 82.19 108 LYS A N 1
ATOM 821 C CA . LYS A 1 108 ? -3.138 13.702 10.929 1.00 82.19 108 LYS A CA 1
ATOM 822 C C . LYS A 1 108 ? -2.349 14.161 9.699 1.00 82.19 108 LYS A C 1
ATOM 824 O O . LYS A 1 108 ? -2.413 13.506 8.661 1.00 82.19 108 LYS A O 1
ATOM 829 N N . ASP A 1 109 ? -1.641 15.285 9.797 1.00 88.69 109 ASP A N 1
ATOM 830 C CA . ASP A 1 109 ? -0.837 15.794 8.684 1.00 88.69 109 ASP A CA 1
ATOM 831 C C . ASP A 1 109 ? 0.415 14.938 8.455 1.00 88.69 109 ASP A C 1
ATOM 833 O O . ASP A 1 109 ? 0.686 14.568 7.313 1.00 88.69 109 ASP A O 1
ATOM 837 N N . GLU A 1 110 ? 1.111 14.524 9.519 1.00 90.06 110 GLU A N 1
ATOM 838 C CA . GLU A 1 110 ? 2.291 13.659 9.402 1.00 90.06 110 GLU A CA 1
ATOM 839 C C . GLU A 1 110 ? 1.955 12.284 8.815 1.00 90.06 110 GLU A C 1
ATOM 841 O O . GLU A 1 110 ? 2.673 11.778 7.950 1.00 90.06 110 GLU A O 1
ATOM 846 N N . GLU A 1 111 ? 0.857 11.678 9.273 1.00 90.94 111 GLU A N 1
ATOM 847 C CA . GLU A 1 111 ? 0.393 10.387 8.771 1.00 90.94 111 GLU A CA 1
ATOM 848 C C . GLU A 1 111 ? 0.059 10.483 7.280 1.00 90.94 111 GLU A C 1
ATOM 850 O O . GLU A 1 111 ? 0.508 9.660 6.479 1.00 90.94 111 GLU A O 1
ATOM 855 N N . ARG A 1 112 ? -0.678 11.527 6.882 1.00 92.44 112 ARG A N 1
ATOM 856 C CA . ARG A 1 112 ? -1.019 11.769 5.477 1.00 92.44 112 ARG A CA 1
ATOM 857 C C . ARG A 1 112 ? 0.234 11.933 4.618 1.00 92.44 112 ARG A C 1
ATOM 859 O O . ARG A 1 112 ? 0.289 11.374 3.522 1.00 92.44 112 ARG A O 1
ATOM 866 N N . ASP A 1 113 ? 1.226 12.675 5.093 1.00 93.00 113 ASP A N 1
ATOM 867 C CA . ASP A 1 113 ? 2.469 12.894 4.354 1.00 93.00 113 ASP A CA 1
ATOM 868 C C . ASP A 1 113 ? 3.240 11.583 4.159 1.00 93.00 113 ASP A C 1
ATOM 870 O O . ASP A 1 113 ? 3.712 11.299 3.054 1.00 93.00 113 ASP A O 1
ATOM 874 N N . MET A 1 114 ? 3.274 10.721 5.178 1.00 93.50 114 MET A N 1
ATOM 875 C CA . MET A 1 114 ? 3.863 9.387 5.062 1.00 93.50 114 MET A CA 1
ATOM 876 C C . MET A 1 114 ? 3.097 8.488 4.081 1.00 93.50 114 MET A C 1
ATOM 878 O O . MET A 1 114 ? 3.715 7.855 3.222 1.00 93.50 114 MET A O 1
ATOM 882 N N . LEU A 1 115 ? 1.760 8.465 4.136 1.00 94.69 115 LEU A N 1
ATOM 883 C CA . LEU A 1 115 ? 0.925 7.725 3.177 1.00 94.69 115 LEU A CA 1
ATOM 884 C C . LEU A 1 115 ? 1.166 8.200 1.733 1.00 94.69 115 LEU A C 1
ATOM 886 O O . LEU A 1 115 ? 1.244 7.385 0.807 1.00 94.69 115 LEU A O 1
ATOM 890 N N . ASN A 1 116 ? 1.339 9.509 1.536 1.00 94.62 116 ASN A N 1
ATOM 891 C CA . ASN A 1 116 ? 1.679 10.092 0.239 1.00 94.62 116 ASN A CA 1
ATOM 892 C C . ASN A 1 116 ? 3.068 9.650 -0.242 1.00 94.62 116 ASN A C 1
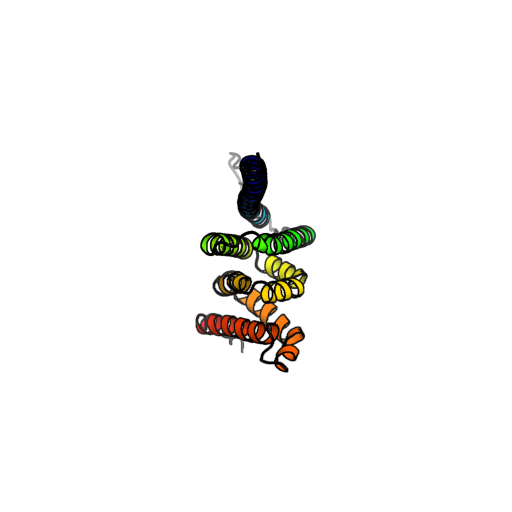ATOM 894 O O . ASN A 1 116 ? 3.223 9.325 -1.422 1.00 94.62 116 ASN A O 1
ATOM 898 N N . LEU A 1 117 ? 4.068 9.599 0.644 1.00 93.62 117 LEU A N 1
ATOM 899 C CA . LEU A 1 117 ? 5.406 9.108 0.303 1.00 93.62 117 LEU A CA 1
ATOM 900 C C . LEU A 1 117 ? 5.368 7.644 -0.149 1.00 93.62 117 LEU A C 1
ATOM 902 O O . LEU A 1 117 ? 5.896 7.334 -1.219 1.00 93.62 117 LEU A O 1
ATOM 906 N N . PHE A 1 118 ? 4.685 6.766 0.593 1.00 94.44 118 PHE A N 1
ATOM 907 C CA . PHE A 1 118 ? 4.504 5.369 0.180 1.00 94.44 118 PHE A CA 1
ATOM 908 C C . PHE A 1 118 ? 3.796 5.268 -1.173 1.00 94.44 118 PHE A C 1
ATOM 910 O O . PHE A 1 118 ? 4.268 4.565 -2.062 1.00 94.44 118 PHE A O 1
ATOM 917 N N . SER A 1 119 ? 2.721 6.029 -1.380 1.00 94.88 119 SER A N 1
ATOM 918 C CA . SER A 1 119 ? 1.990 6.042 -2.656 1.00 94.88 119 SER A CA 1
ATOM 919 C C . SER A 1 119 ? 2.879 6.438 -3.838 1.00 94.88 119 SER A C 1
ATOM 921 O O . SER A 1 119 ? 2.817 5.813 -4.899 1.00 94.88 119 SER A O 1
ATOM 923 N N . GLN A 1 120 ? 3.738 7.448 -3.659 1.00 93.44 120 GLN A N 1
ATOM 924 C CA . GLN A 1 120 ? 4.694 7.874 -4.684 1.00 93.44 120 GLN A CA 1
ATOM 925 C C . GLN A 1 120 ? 5.732 6.791 -4.981 1.00 93.44 120 GLN A C 1
ATOM 927 O O . GLN A 1 120 ? 6.025 6.547 -6.148 1.00 93.44 120 GLN A O 1
ATOM 932 N N . ILE A 1 121 ? 6.270 6.137 -3.948 1.00 92.81 121 ILE A N 1
ATOM 933 C CA . ILE A 1 121 ? 7.245 5.048 -4.097 1.00 92.81 121 ILE A CA 1
ATOM 934 C C . ILE A 1 121 ? 6.642 3.879 -4.879 1.00 92.81 121 ILE A C 1
ATOM 936 O O . ILE A 1 121 ? 7.263 3.352 -5.795 1.00 92.81 121 ILE A O 1
ATOM 940 N N . LEU A 1 122 ? 5.412 3.500 -4.560 1.00 93.56 122 LEU A N 1
ATOM 941 C CA . LEU A 1 122 ? 4.720 2.415 -5.249 1.00 93.56 122 LEU A CA 1
ATOM 942 C C . LEU A 1 122 ? 4.390 2.797 -6.701 1.00 93.56 122 LEU A C 1
ATOM 944 O O . LEU A 1 122 ? 4.533 1.988 -7.613 1.00 93.56 122 LEU A O 1
ATOM 948 N N . SER A 1 123 ? 4.034 4.059 -6.949 1.00 92.50 123 SER A N 1
ATOM 949 C CA . SER A 1 123 ? 3.692 4.543 -8.294 1.00 92.50 123 SER A CA 1
ATOM 950 C C . SER A 1 123 ? 4.885 4.621 -9.256 1.00 92.50 123 SER A C 1
ATOM 952 O O . SER A 1 123 ? 4.679 4.619 -10.470 1.00 92.50 123 SER A O 1
ATOM 954 N N . ILE A 1 124 ? 6.125 4.715 -8.755 1.00 89.75 124 ILE A N 1
ATOM 955 C CA . ILE A 1 124 ? 7.322 4.761 -9.616 1.00 89.75 124 ILE A CA 1
ATOM 956 C C . ILE A 1 124 ? 7.787 3.377 -10.079 1.00 89.75 124 ILE A C 1
ATOM 958 O O . ILE A 1 124 ? 8.447 3.302 -11.118 1.00 89.75 124 ILE A O 1
ATOM 962 N N . MET A 1 125 ? 7.433 2.307 -9.359 1.00 90.81 125 MET A N 1
ATOM 963 C CA . MET A 1 125 ? 7.803 0.928 -9.703 1.00 90.81 125 MET A CA 1
ATOM 964 C C . MET A 1 125 ? 7.266 0.544 -11.087 1.00 90.81 125 MET A C 1
ATOM 966 O O . MET A 1 125 ? 6.292 1.135 -11.574 1.00 90.81 125 MET A O 1
ATOM 970 N N . GLU A 1 126 ? 7.896 -0.421 -11.763 1.00 91.12 126 GLU A N 1
ATOM 971 C CA . GLU A 1 126 ? 7.264 -0.991 -12.954 1.00 91.12 126 GLU A CA 1
ATOM 972 C C . GLU A 1 126 ? 5.993 -1.751 -12.563 1.00 91.12 126 GLU A C 1
ATOM 974 O O . GLU A 1 126 ? 5.952 -2.364 -11.493 1.00 91.12 126 GLU A O 1
ATOM 979 N N . PRO A 1 127 ? 4.948 -1.740 -13.415 1.00 91.75 127 PRO A N 1
ATOM 980 C CA . PRO A 1 127 ? 3.676 -2.354 -13.058 1.00 91.75 127 PRO A CA 1
ATOM 981 C C . PRO A 1 127 ? 3.816 -3.833 -12.694 1.00 91.75 127 PRO A C 1
ATOM 983 O O . PRO A 1 127 ? 3.173 -4.279 -11.753 1.00 91.75 127 PRO A O 1
ATOM 986 N N . ARG A 1 128 ? 4.703 -4.570 -13.380 1.00 92.12 128 ARG A N 1
ATOM 987 C CA . ARG A 1 128 ? 4.997 -5.972 -13.059 1.00 92.12 128 ARG A CA 1
ATOM 988 C C . ARG A 1 128 ? 5.541 -6.128 -11.639 1.00 92.12 128 ARG A C 1
ATOM 990 O O . ARG A 1 128 ? 4.956 -6.863 -10.857 1.00 92.12 128 ARG A O 1
ATOM 997 N N . ASP A 1 129 ? 6.590 -5.388 -11.293 1.00 93.12 129 ASP A N 1
ATOM 998 C CA . ASP A 1 129 ? 7.209 -5.464 -9.965 1.00 93.12 129 ASP A CA 1
ATOM 999 C C . ASP A 1 129 ? 6.213 -5.103 -8.855 1.00 93.12 129 ASP A C 1
ATOM 1001 O O . ASP A 1 129 ? 6.202 -5.712 -7.785 1.00 93.12 129 ASP A O 1
ATOM 1005 N N . LEU A 1 130 ? 5.349 -4.115 -9.121 1.00 93.81 130 LEU A N 1
ATOM 1006 C CA . LEU A 1 130 ? 4.281 -3.727 -8.208 1.00 93.81 130 LEU A CA 1
ATOM 1007 C C . LEU A 1 130 ? 3.269 -4.870 -8.009 1.00 93.81 130 LEU A C 1
ATOM 1009 O O . LEU A 1 130 ? 2.841 -5.107 -6.879 1.00 93.81 130 LEU A O 1
ATOM 1013 N N . MET A 1 131 ? 2.892 -5.581 -9.077 1.00 93.31 131 MET A N 1
ATOM 1014 C CA . MET A 1 131 ? 1.949 -6.704 -9.003 1.00 93.31 131 MET A CA 1
ATOM 1015 C C . MET A 1 131 ? 2.540 -7.909 -8.281 1.00 93.31 131 MET A C 1
ATOM 1017 O O . MET A 1 131 ? 1.854 -8.519 -7.457 1.00 93.31 131 MET A O 1
ATOM 1021 N N . ASP A 1 132 ? 3.807 -8.218 -8.545 1.00 93.88 132 ASP A N 1
ATOM 1022 C CA . ASP A 1 132 ? 4.530 -9.296 -7.874 1.00 93.88 132 ASP A CA 1
ATOM 1023 C C . ASP A 1 132 ? 4.624 -9.009 -6.369 1.00 93.88 132 ASP A C 1
ATOM 1025 O O . ASP A 1 132 ? 4.270 -9.850 -5.541 1.00 93.88 132 ASP A O 1
ATOM 1029 N N . MET A 1 133 ? 4.984 -7.777 -5.996 1.00 94.56 133 MET A N 1
ATOM 1030 C CA . MET A 1 133 ? 5.004 -7.351 -4.597 1.00 94.56 133 MET A CA 1
ATOM 1031 C C . MET A 1 133 ? 3.623 -7.447 -3.942 1.00 94.56 133 MET A C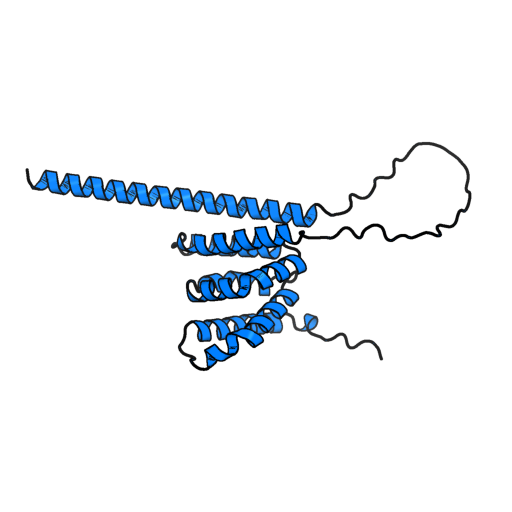 1
ATOM 1033 O O . MET A 1 133 ? 3.505 -7.999 -2.847 1.00 94.56 133 MET A O 1
ATOM 1037 N N . PHE A 1 134 ? 2.566 -6.940 -4.584 1.00 94.25 134 PHE A N 1
ATOM 1038 C CA . PHE A 1 134 ? 1.223 -7.037 -4.016 1.00 94.25 134 PHE A CA 1
ATOM 1039 C C . PHE A 1 134 ? 0.771 -8.487 -3.875 1.00 94.25 134 PHE A C 1
ATOM 1041 O O . PHE A 1 134 ? 0.211 -8.838 -2.844 1.00 94.25 134 PHE A O 1
ATOM 1048 N N . SER A 1 135 ? 1.087 -9.362 -4.822 1.00 90.94 135 SER A N 1
ATOM 1049 C CA . SER A 1 135 ? 0.779 -10.791 -4.699 1.00 90.94 135 SER A CA 1
ATOM 1050 C C . SER A 1 135 ? 1.459 -11.435 -3.481 1.00 90.94 135 SER A C 1
ATOM 1052 O O . SER A 1 135 ? 0.876 -12.318 -2.854 1.00 90.94 135 SER A O 1
ATOM 1054 N N . LEU A 1 136 ? 2.648 -10.954 -3.095 1.00 91.94 136 LEU A N 1
ATOM 1055 C CA . LEU A 1 136 ? 3.383 -11.426 -1.915 1.00 91.94 136 LEU A CA 1
ATOM 1056 C C . LEU A 1 136 ? 2.823 -10.901 -0.583 1.00 91.94 136 LEU A C 1
ATOM 1058 O O . LEU A 1 136 ? 2.890 -11.613 0.420 1.00 91.94 136 LEU A O 1
ATOM 1062 N N . CYS A 1 137 ? 2.321 -9.662 -0.529 1.00 93.44 137 CYS A N 1
ATOM 1063 C CA . CYS A 1 137 ? 1.966 -9.009 0.740 1.00 93.44 137 CYS A CA 1
ATOM 1064 C C . CYS A 1 137 ? 0.507 -8.542 0.875 1.00 93.44 137 CYS A C 1
ATOM 1066 O O . CYS A 1 137 ? 0.144 -8.050 1.944 1.00 93.44 137 CYS A O 1
ATOM 1068 N N . MET A 1 138 ? -0.357 -8.733 -0.130 1.00 94.19 138 MET A N 1
ATOM 1069 C CA . MET A 1 138 ? -1.761 -8.288 -0.093 1.00 94.19 138 MET A CA 1
ATOM 1070 C C . MET A 1 138 ? -2.548 -8.803 1.123 1.00 94.19 138 MET A C 1
ATOM 1072 O O . MET A 1 138 ? -3.254 -7.997 1.732 1.00 94.19 138 MET A O 1
ATOM 1076 N N . PRO A 1 139 ? -2.439 -10.087 1.535 1.00 94.06 139 PRO A N 1
ATOM 1077 C CA . PRO A 1 139 ? -3.162 -10.568 2.710 1.00 94.06 139 PRO A CA 1
ATOM 1078 C C . PRO A 1 139 ? -2.791 -9.800 3.982 1.00 94.06 139 PRO A C 1
ATOM 1080 O O . PRO A 1 139 ? -3.677 -9.392 4.724 1.00 94.06 139 PRO A O 1
ATOM 1083 N N . GLU A 1 140 ? -1.499 -9.551 4.201 1.00 94.19 140 GLU A N 1
ATOM 1084 C CA . GLU A 1 140 ? -1.009 -8.815 5.371 1.00 94.19 140 GLU A CA 1
ATOM 1085 C C . GLU A 1 140 ? -1.404 -7.336 5.305 1.00 94.19 140 GLU A C 1
ATOM 1087 O O . GLU A 1 140 ? -1.927 -6.796 6.277 1.00 94.19 140 GLU A O 1
ATOM 1092 N N . LEU A 1 141 ? -1.254 -6.695 4.138 1.00 94.62 141 LEU A N 1
ATOM 1093 C CA . LEU A 1 141 ? -1.687 -5.310 3.933 1.00 94.62 141 LEU A CA 1
ATOM 1094 C C . LEU A 1 141 ? -3.188 -5.128 4.182 1.00 94.62 141 LEU A C 1
ATOM 1096 O O . LEU A 1 141 ? -3.602 -4.088 4.691 1.00 94.62 141 LEU A O 1
ATOM 1100 N N . PHE A 1 142 ? -4.007 -6.128 3.855 1.00 95.88 142 PHE A N 1
ATOM 1101 C CA . PHE A 1 142 ? -5.435 -6.096 4.141 1.00 95.88 142 PHE A CA 1
ATOM 1102 C C . PHE A 1 142 ? -5.724 -6.104 5.648 1.00 95.88 142 PHE A C 1
ATOM 1104 O O . PHE A 1 142 ? -6.521 -5.291 6.114 1.00 95.88 142 PHE A O 1
ATOM 1111 N N . GLU A 1 143 ? -5.047 -6.954 6.425 1.00 95.44 143 GLU A N 1
ATOM 1112 C CA . GLU A 1 143 ? -5.177 -6.953 7.891 1.00 95.44 143 GLU A CA 1
ATOM 1113 C C . GLU A 1 143 ? -4.658 -5.638 8.506 1.00 95.44 143 GLU A C 1
ATOM 1115 O O . GLU A 1 143 ? -5.271 -5.077 9.423 1.00 95.44 143 GLU A O 1
ATOM 1120 N N . CYS A 1 144 ? -3.585 -5.070 7.945 1.00 94.44 144 CYS A N 1
ATOM 1121 C CA . CYS A 1 144 ? -3.124 -3.732 8.310 1.00 94.44 144 CYS A CA 1
ATOM 1122 C C . CYS A 1 144 ? -4.193 -2.667 8.024 1.00 94.44 144 CYS A C 1
ATOM 1124 O O . CYS A 1 144 ? -4.425 -1.823 8.882 1.00 94.44 144 CYS A O 1
ATOM 1126 N N . MET A 1 145 ? -4.886 -2.709 6.877 1.00 95.62 145 MET A N 1
ATOM 1127 C CA . MET A 1 145 ? -5.963 -1.760 6.537 1.00 95.62 145 MET A CA 1
ATOM 1128 C C . MET A 1 145 ? -7.183 -1.868 7.462 1.00 95.62 145 MET A C 1
ATOM 1130 O O . MET A 1 145 ? -7.885 -0.876 7.660 1.00 95.62 145 MET A O 1
ATOM 1134 N N . ILE A 1 146 ? -7.445 -3.043 8.044 1.00 94.69 146 ILE A N 1
ATOM 1135 C CA . ILE A 1 146 ? -8.469 -3.189 9.090 1.00 94.69 146 ILE A CA 1
ATOM 1136 C C . ILE A 1 146 ? -8.038 -2.441 10.357 1.00 94.69 146 ILE A C 1
ATOM 1138 O O . ILE A 1 146 ? -8.854 -1.765 10.983 1.00 94.69 146 ILE A O 1
ATOM 1142 N N . SER A 1 147 ? -6.759 -2.556 10.719 1.00 92.62 147 SER A N 1
ATOM 1143 C CA . SER A 1 147 ? -6.192 -1.965 11.937 1.00 92.62 147 SER A CA 1
ATOM 1144 C C . SER A 1 147 ? -5.976 -0.453 11.814 1.00 92.62 147 SER A C 1
ATOM 1146 O O . SER A 1 147 ? -6.243 0.293 12.754 1.00 92.62 147 SER A O 1
ATOM 1148 N N . ASN A 1 148 ? -5.527 0.009 10.646 1.00 91.06 148 ASN A N 1
ATOM 1149 C CA . ASN A 1 148 ? -5.396 1.413 10.287 1.00 91.06 148 ASN A CA 1
ATOM 1150 C C . ASN A 1 148 ? -6.104 1.681 8.952 1.00 91.06 148 ASN A C 1
ATOM 1152 O O . ASN A 1 148 ? -5.548 1.492 7.868 1.00 91.06 148 ASN A O 1
ATOM 1156 N N . THR A 1 149 ? -7.330 2.197 9.043 1.00 92.50 149 THR A N 1
ATOM 1157 C CA . THR A 1 149 ? -8.157 2.493 7.865 1.00 92.50 149 THR A CA 1
ATOM 1158 C C . THR A 1 149 ? -7.568 3.556 6.940 1.00 92.50 149 THR A C 1
ATOM 1160 O O . THR A 1 149 ? -7.922 3.578 5.767 1.00 92.50 149 THR A O 1
ATOM 1163 N N . GLN A 1 150 ? -6.634 4.394 7.402 1.00 92.50 150 GLN A N 1
ATOM 1164 C CA . GLN A 1 150 ? -6.015 5.435 6.578 1.00 92.50 150 GLN A CA 1
ATOM 1165 C C . GLN A 1 150 ? -5.125 4.846 5.472 1.00 92.50 150 GLN A C 1
ATOM 1167 O O . GLN A 1 150 ? -4.953 5.463 4.420 1.00 92.50 150 GLN A O 1
ATOM 1172 N N . LEU A 1 151 ? -4.636 3.613 5.645 1.00 94.12 151 LEU A N 1
ATOM 1173 C CA . LEU A 1 151 ? -3.843 2.892 4.643 1.00 94.12 151 LEU A CA 1
ATOM 1174 C C . LEU A 1 151 ? -4.567 2.720 3.303 1.00 94.12 151 LEU A C 1
ATOM 1176 O O . LEU A 1 151 ? -3.916 2.657 2.258 1.00 94.12 151 LEU A O 1
ATOM 1180 N N . VAL A 1 152 ? -5.905 2.726 3.299 1.00 95.56 152 VAL A N 1
ATOM 1181 C CA . VAL A 1 152 ? -6.697 2.665 2.059 1.00 95.56 152 VAL A CA 1
ATOM 1182 C C . VAL A 1 152 ? -6.405 3.842 1.123 1.00 95.56 152 VAL A C 1
ATOM 1184 O O . VAL A 1 152 ? -6.624 3.732 -0.084 1.00 95.56 152 VAL A O 1
ATOM 1187 N N . HIS A 1 153 ? -5.879 4.960 1.636 1.00 95.56 153 HIS A N 1
ATOM 1188 C CA . HIS A 1 153 ? -5.480 6.101 0.814 1.00 95.56 153 HIS A CA 1
ATOM 1189 C C . HIS A 1 153 ? -4.304 5.784 -0.113 1.00 95.56 153 HIS A C 1
ATOM 1191 O O . HIS A 1 153 ? -4.250 6.343 -1.210 1.00 95.56 153 HIS A O 1
ATOM 1197 N N . ILE A 1 154 ? -3.421 4.849 0.258 1.00 95.88 154 ILE A N 1
ATOM 1198 C CA . ILE A 1 154 ? -2.363 4.370 -0.641 1.00 95.88 154 ILE A CA 1
ATOM 1199 C C . ILE A 1 154 ? -2.992 3.689 -1.860 1.00 95.88 154 ILE A C 1
ATOM 1201 O O . ILE A 1 154 ? -2.680 4.016 -3.003 1.00 95.88 154 ILE A O 1
ATOM 1205 N N . PHE A 1 155 ? -3.957 2.804 -1.617 1.00 95.94 155 PHE A N 1
ATOM 1206 C CA . PHE A 1 155 ? -4.660 2.045 -2.650 1.00 95.94 155 PHE A CA 1
ATOM 1207 C C . PHE A 1 155 ? -5.488 2.979 -3.539 1.00 95.94 155 PHE A C 1
ATOM 1209 O O . PHE A 1 155 ? -5.416 2.916 -4.764 1.00 95.94 155 PHE A O 1
ATOM 1216 N N . SER A 1 156 ? -6.209 3.921 -2.928 1.00 95.69 156 SER A N 1
ATOM 1217 C CA . SER A 1 156 ? -6.937 4.968 -3.647 1.00 95.69 156 SER A CA 1
ATOM 1218 C C . SER A 1 156 ? -6.014 5.820 -4.527 1.00 95.69 156 SER A C 1
ATOM 1220 O O . SER A 1 156 ? -6.433 6.247 -5.600 1.00 95.69 156 SER A O 1
ATOM 1222 N N . SER A 1 157 ? -4.782 6.101 -4.092 1.00 95.69 157 SER A N 1
ATOM 1223 C CA . SER A 1 157 ? -3.811 6.884 -4.872 1.00 95.69 157 SER A CA 1
ATOM 1224 C C . SER A 1 157 ? -3.261 6.086 -6.053 1.00 95.69 157 SER A C 1
ATOM 1226 O O . SER A 1 157 ? -3.180 6.609 -7.162 1.00 95.69 157 SER A O 1
ATOM 1228 N N . LEU A 1 158 ? -2.965 4.800 -5.853 1.00 95.19 158 LEU A N 1
ATOM 1229 C CA . LEU A 1 158 ? -2.531 3.902 -6.927 1.00 95.19 158 LEU A CA 1
ATOM 1230 C C . LEU A 1 158 ? -3.612 3.701 -7.990 1.00 95.19 158 LEU A C 1
ATOM 1232 O O . LEU A 1 158 ? -3.303 3.709 -9.178 1.00 95.19 158 LEU A O 1
ATOM 1236 N N . LEU A 1 159 ? -4.883 3.623 -7.585 1.00 94.44 159 LEU A N 1
ATOM 1237 C CA . LEU A 1 159 ? -6.012 3.553 -8.517 1.00 94.44 159 LEU A CA 1
ATOM 1238 C C . LEU A 1 159 ? -6.210 4.837 -9.343 1.00 94.44 159 LEU A C 1
ATOM 1240 O O . LEU A 1 159 ? -6.935 4.822 -10.330 1.00 94.44 159 LEU A O 1
ATOM 1244 N N . GLN 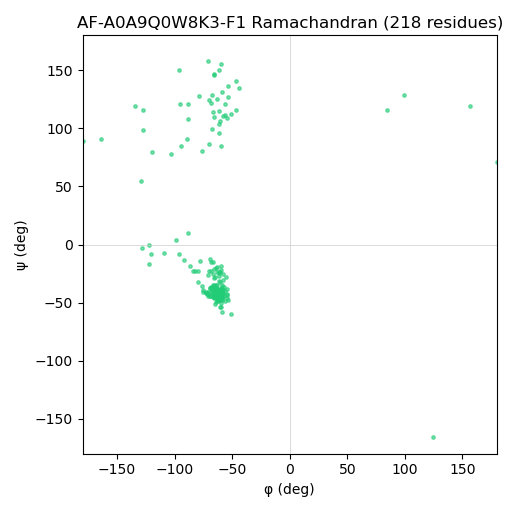A 1 160 ? -5.588 5.952 -8.956 1.00 92.56 160 GLN A N 1
ATOM 1245 C CA . GLN A 1 160 ? -5.598 7.200 -9.728 1.00 92.56 160 GLN A CA 1
ATOM 1246 C C . GLN A 1 160 ? -4.357 7.353 -10.620 1.00 92.56 160 GLN A C 1
ATOM 1248 O O . GLN A 1 160 ? -4.295 8.275 -11.432 1.00 92.56 160 GLN A O 1
ATOM 1253 N N . SER A 1 161 ? -3.366 6.471 -10.479 1.00 91.38 161 SER A N 1
ATOM 1254 C CA . SER A 1 161 ? -2.126 6.519 -11.249 1.00 91.38 161 SER A CA 1
ATOM 1255 C C . SER A 1 161 ? -2.281 5.750 -12.557 1.00 91.38 161 SER A C 1
ATOM 1257 O O . SER A 1 161 ? -2.289 4.521 -12.561 1.00 91.38 161 SER A O 1
ATOM 1259 N N . SER A 1 162 ? -2.343 6.460 -13.686 1.00 88.19 162 SER A N 1
ATOM 1260 C CA . SER A 1 162 ? -2.528 5.857 -15.018 1.00 88.19 162 SER A CA 1
ATOM 1261 C C . SER A 1 162 ? -1.479 4.796 -15.375 1.00 88.19 162 SER A C 1
ATOM 1263 O O . SER A 1 162 ? -1.782 3.855 -16.100 1.00 88.19 162 SER A O 1
ATOM 1265 N N . LYS A 1 163 ? -0.258 4.892 -14.826 1.00 89.12 163 LYS A N 1
ATOM 1266 C CA . LYS A 1 163 ? 0.814 3.906 -15.052 1.00 89.12 163 LYS A CA 1
ATOM 1267 C C . LYS A 1 163 ? 0.463 2.520 -14.501 1.00 89.12 163 LYS A C 1
ATOM 1269 O O . LYS A 1 163 ? 0.815 1.514 -15.110 1.00 89.12 163 LYS A O 1
ATOM 1274 N N . VAL A 1 164 ? -0.154 2.468 -13.322 1.00 91.00 164 VAL A N 1
ATOM 1275 C CA . VAL A 1 164 ? -0.303 1.227 -12.537 1.00 91.00 164 VAL A CA 1
ATOM 1276 C C . VAL A 1 164 ? -1.754 0.856 -12.262 1.00 91.00 164 VAL A C 1
ATOM 1278 O O . VAL A 1 164 ? -2.011 -0.245 -11.788 1.00 91.00 164 VAL A O 1
ATOM 1281 N N . TYR A 1 165 ? -2.694 1.741 -12.587 1.00 90.94 165 TYR A N 1
ATOM 1282 C CA . TYR A 1 165 ? -4.112 1.608 -12.285 1.00 90.94 165 TYR A CA 1
ATOM 1283 C C . TYR A 1 165 ? -4.697 0.257 -12.713 1.00 90.94 165 TYR A C 1
ATOM 1285 O O . TYR A 1 165 ? -5.175 -0.475 -11.851 1.00 90.94 165 TYR A O 1
ATOM 1293 N N . ARG A 1 166 ? -4.650 -0.090 -14.010 1.00 90.38 166 ARG A N 1
ATOM 1294 C CA . ARG A 1 166 ? -5.251 -1.340 -14.511 1.00 90.38 166 ARG A CA 1
ATOM 1295 C C . ARG A 1 166 ? -4.680 -2.592 -13.848 1.00 90.38 166 ARG A C 1
ATOM 1297 O O . ARG A 1 166 ? -5.460 -3.305 -13.227 1.00 90.38 166 ARG A O 1
ATOM 1304 N N . PRO A 1 167 ? -3.357 -2.850 -13.907 1.00 91.00 167 PRO A N 1
ATOM 1305 C CA . PRO A 1 167 ? -2.816 -4.063 -13.305 1.00 91.00 167 PRO A CA 1
ATOM 1306 C C . PRO A 1 167 ? -3.112 -4.116 -11.802 1.00 91.00 167 PRO A C 1
ATOM 1308 O O . PRO A 1 167 ? -3.483 -5.166 -11.282 1.00 91.00 167 PRO A O 1
ATOM 1311 N N . PHE A 1 168 ? -3.038 -2.975 -11.108 1.00 93.31 168 PHE A N 1
ATOM 1312 C CA . PHE A 1 168 ? -3.368 -2.912 -9.688 1.00 93.31 168 PHE A CA 1
ATOM 1313 C C . PHE A 1 168 ? -4.840 -3.221 -9.398 1.00 93.31 168 PHE A C 1
ATOM 1315 O O . PHE A 1 168 ? -5.130 -3.964 -8.459 1.00 93.31 168 PHE A O 1
ATOM 1322 N N . ALA A 1 169 ? -5.762 -2.676 -10.194 1.00 93.44 169 ALA A N 1
ATOM 1323 C CA . ALA A 1 169 ? -7.184 -2.962 -10.077 1.00 93.44 169 ALA A CA 1
ATOM 1324 C C . ALA A 1 169 ? -7.461 -4.457 -10.280 1.00 93.44 169 ALA A C 1
ATOM 1326 O O . ALA A 1 169 ? -8.204 -5.033 -9.488 1.00 93.44 169 ALA A O 1
ATOM 1327 N N . ASP A 1 170 ? -6.812 -5.096 -11.257 1.00 91.50 170 ASP A N 1
ATOM 1328 C CA . ASP A 1 170 ? -6.970 -6.528 -11.528 1.00 91.50 170 ASP A CA 1
ATOM 1329 C C . ASP A 1 170 ? -6.522 -7.387 -10.337 1.00 91.50 170 ASP A C 1
ATOM 1331 O O . ASP A 1 170 ? -7.275 -8.247 -9.870 1.00 91.50 170 ASP A O 1
ATOM 1335 N N . VAL A 1 171 ? -5.333 -7.122 -9.779 1.00 93.50 171 VAL A N 1
ATOM 1336 C CA . VAL A 1 171 ? -4.830 -7.848 -8.598 1.00 93.50 171 VAL A CA 1
ATOM 1337 C C . VAL A 1 171 ? -5.724 -7.619 -7.381 1.00 93.50 171 VAL A C 1
ATOM 1339 O O . VAL A 1 171 ? -6.044 -8.571 -6.663 1.00 93.50 171 VAL A O 1
ATOM 1342 N N . LEU A 1 172 ? -6.162 -6.378 -7.154 1.00 94.75 172 LEU A N 1
ATOM 1343 C CA . LEU A 1 172 ? -7.030 -6.046 -6.029 1.00 94.75 172 LEU A CA 1
ATOM 1344 C C . LEU A 1 172 ? -8.404 -6.722 -6.160 1.00 94.75 172 LEU A C 1
ATOM 1346 O O . LEU A 1 172 ? -8.869 -7.330 -5.198 1.00 94.75 172 LEU A O 1
ATOM 1350 N N . VAL A 1 173 ? -9.037 -6.673 -7.336 1.00 94.94 173 VAL A N 1
ATOM 1351 C CA . VAL A 1 173 ? -10.322 -7.345 -7.593 1.00 94.94 173 VAL A CA 1
ATOM 1352 C C . VAL A 1 173 ? -10.180 -8.852 -7.428 1.00 94.94 173 VAL A C 1
ATOM 1354 O O . VAL A 1 173 ? -11.003 -9.452 -6.737 1.00 94.94 173 VAL A O 1
ATOM 1357 N N . ASN A 1 174 ? -9.132 -9.458 -7.994 1.00 94.19 174 ASN A N 1
ATOM 1358 C CA . ASN A 1 174 ? -8.884 -10.890 -7.862 1.00 94.19 174 ASN A CA 1
ATOM 1359 C C . ASN A 1 174 ? -8.735 -11.302 -6.390 1.00 94.19 174 ASN A C 1
ATOM 1361 O O . ASN A 1 174 ? -9.363 -12.263 -5.951 1.00 94.19 174 ASN A O 1
ATOM 1365 N N . PHE A 1 175 ? -7.968 -10.547 -5.599 1.00 95.88 175 PHE A N 1
ATOM 1366 C CA . PHE A 1 175 ? -7.823 -10.809 -4.168 1.00 95.88 175 PHE A CA 1
ATOM 1367 C C . PHE A 1 175 ? -9.155 -10.684 -3.412 1.00 95.88 175 PHE A C 1
ATOM 1369 O O . PHE A 1 175 ? -9.499 -11.560 -2.616 1.00 95.88 175 PHE A O 1
ATOM 1376 N N . LEU A 1 176 ? -9.924 -9.618 -3.660 1.00 96.38 176 LEU A N 1
ATOM 1377 C CA . LEU A 1 176 ? -11.206 -9.405 -2.986 1.00 96.38 176 LEU A CA 1
ATOM 1378 C C . LEU A 1 176 ? -12.221 -10.498 -3.344 1.00 96.38 176 LEU A C 1
ATOM 1380 O O . LEU A 1 176 ? -12.859 -11.049 -2.444 1.00 96.38 176 LEU A O 1
ATOM 1384 N N . ALA A 1 177 ? -12.335 -10.825 -4.634 1.00 94.94 177 ALA A N 1
ATOM 1385 C CA . ALA A 1 177 ? -13.271 -11.810 -5.161 1.00 94.94 177 ALA A CA 1
ATOM 1386 C C . ALA A 1 177 ? -12.943 -13.233 -4.690 1.00 94.94 177 ALA A C 1
ATOM 1388 O O . ALA A 1 177 ? -13.835 -13.951 -4.242 1.00 94.94 177 ALA A O 1
ATOM 1389 N N . CYS A 1 178 ? -11.669 -13.626 -4.745 1.00 94.12 178 CYS A N 1
ATOM 1390 C CA . CYS A 1 178 ? -11.253 -14.984 -4.404 1.00 94.12 178 CYS A CA 1
ATOM 1391 C C . CYS A 1 178 ? -11.145 -15.219 -2.893 1.00 94.12 178 CYS A C 1
ATOM 1393 O O . CYS A 1 178 ? -11.393 -16.333 -2.440 1.00 94.12 178 CYS A O 1
ATOM 1395 N N . SER A 1 179 ? -10.782 -14.195 -2.111 1.00 93.56 179 SER A N 1
ATOM 1396 C CA . SER A 1 179 ? -10.329 -1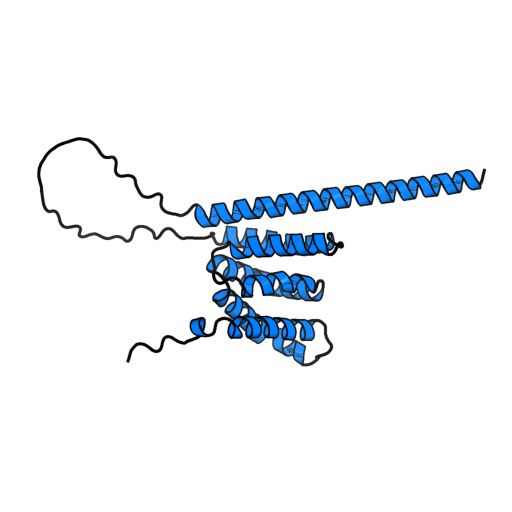4.410 -0.727 1.00 93.56 179 SER A CA 1
ATOM 1397 C C . SER A 1 179 ? -11.131 -13.673 0.341 1.00 93.56 179 SER A C 1
ATOM 1399 O O . SER A 1 179 ? -10.990 -14.003 1.519 1.00 93.56 179 SER A O 1
ATOM 1401 N N . LYS A 1 180 ? -11.928 -12.651 -0.004 1.00 95.06 180 LYS A N 1
ATOM 1402 C CA . LYS A 1 180 ? -12.551 -11.772 1.006 1.00 95.06 180 LYS A CA 1
ATOM 1403 C C . LYS A 1 180 ? -14.066 -11.597 0.873 1.00 95.06 180 LYS A C 1
ATOM 1405 O O . LYS A 1 180 ? -14.645 -10.988 1.763 1.00 95.06 180 LYS A O 1
ATOM 1410 N N . LEU A 1 181 ? -14.745 -12.160 -0.131 1.00 95.38 181 LEU A N 1
ATOM 1411 C CA . LEU A 1 181 ? -16.212 -12.029 -0.247 1.00 95.38 181 LEU A CA 1
ATOM 1412 C C . LEU A 1 181 ? -16.984 -12.633 0.935 1.00 95.38 181 LEU A C 1
ATOM 1414 O O . LEU A 1 181 ? -18.022 -12.099 1.320 1.00 95.38 181 LEU A O 1
ATOM 1418 N N . ASP A 1 182 ? -16.470 -13.693 1.561 1.00 95.81 182 ASP A N 1
ATOM 1419 C CA . ASP A 1 182 ? -17.140 -14.343 2.695 1.00 95.81 182 ASP A CA 1
ATOM 1420 C C . ASP A 1 182 ? -17.333 -13.420 3.905 1.00 95.81 182 ASP A C 1
ATOM 1422 O O . ASP A 1 182 ? -18.291 -13.593 4.662 1.00 95.81 182 ASP A O 1
ATOM 1426 N N . VAL A 1 183 ? -16.479 -12.403 4.077 1.00 95.12 183 VAL A N 1
ATOM 1427 C CA . VAL A 1 183 ? -16.608 -11.450 5.191 1.00 95.12 183 VAL A CA 1
ATOM 1428 C C . VAL A 1 183 ? -17.882 -10.606 5.079 1.00 95.12 183 VAL A C 1
ATOM 1430 O O . VAL A 1 183 ? -18.383 -10.119 6.091 1.00 95.12 183 VAL A O 1
ATOM 1433 N N . LEU A 1 184 ? -18.463 -10.497 3.877 1.00 94.75 184 LEU A N 1
ATOM 1434 C CA . LEU A 1 184 ? -19.711 -9.771 3.624 1.00 94.75 184 LEU A CA 1
ATOM 1435 C C . LEU A 1 184 ? -20.942 -10.452 4.237 1.00 94.75 184 LEU A C 1
ATOM 1437 O O . LEU A 1 184 ? -21.981 -9.809 4.362 1.00 94.75 184 LEU A O 1
ATOM 1441 N N . LYS A 1 185 ? -20.828 -11.711 4.687 1.00 95.75 185 LYS A N 1
ATOM 1442 C CA . LYS A 1 185 ? -21.873 -12.379 5.487 1.00 95.75 185 LYS A CA 1
ATOM 1443 C C . LYS A 1 185 ? -22.129 -11.657 6.816 1.00 95.75 185 LYS A C 1
ATOM 1445 O O . LYS A 1 185 ? -23.225 -11.757 7.354 1.00 95.75 185 LYS A O 1
ATOM 1450 N N . ASN A 1 186 ? -21.136 -10.914 7.313 1.00 94.62 186 ASN A N 1
ATOM 1451 C CA . ASN A 1 186 ? -21.207 -10.108 8.530 1.00 94.62 186 ASN A CA 1
ATOM 1452 C C . ASN A 1 186 ? -20.958 -8.625 8.185 1.00 94.62 186 ASN A C 1
ATOM 1454 O O . ASN A 1 186 ? -19.836 -8.132 8.373 1.00 94.62 186 ASN A O 1
ATOM 1458 N N . PRO A 1 187 ? -21.972 -7.901 7.673 1.00 90.06 187 PRO A N 1
ATOM 1459 C CA . PRO A 1 187 ? -21.800 -6.565 7.091 1.00 90.06 187 PRO A CA 1
ATOM 1460 C C . PRO A 1 187 ? -21.305 -5.505 8.087 1.00 90.06 187 PRO A C 1
ATOM 1462 O O . PRO A 1 187 ? -20.669 -4.531 7.687 1.00 90.06 187 PRO A O 1
ATOM 1465 N N . ASP A 1 188 ? -21.529 -5.704 9.387 1.00 93.50 188 ASP A N 1
ATOM 1466 C CA . ASP A 1 188 ? -21.089 -4.765 10.425 1.00 93.50 188 ASP A CA 1
ATOM 1467 C C . ASP A 1 188 ? -19.599 -4.869 10.769 1.00 93.50 188 ASP A C 1
ATOM 1469 O O . ASP A 1 188 ? -19.044 -3.955 11.399 1.00 93.50 188 ASP A O 1
ATOM 1473 N N . SER A 1 189 ? -18.938 -5.946 10.333 1.00 96.75 189 SER A N 1
ATOM 1474 C CA . SER A 1 189 ? -17.526 -6.183 10.623 1.00 96.75 189 SER A CA 1
ATOM 1475 C C . SER A 1 189 ? -16.618 -5.137 9.951 1.00 96.75 189 SER A C 1
ATOM 1477 O O . SER A 1 189 ? -16.896 -4.685 8.834 1.00 96.75 189 SER A O 1
ATOM 1479 N N . PRO A 1 190 ? -15.488 -4.763 10.585 1.00 96.38 190 PRO A N 1
ATOM 1480 C CA . PRO A 1 190 ? -14.494 -3.882 9.970 1.00 96.38 190 PRO A CA 1
ATOM 1481 C C . PRO A 1 190 ? -14.002 -4.387 8.606 1.00 96.38 190 PRO A C 1
ATOM 1483 O O . PRO A 1 190 ? -13.852 -3.602 7.672 1.00 96.38 190 PRO A O 1
ATOM 1486 N N . ALA A 1 191 ? -13.833 -5.707 8.466 1.00 96.50 191 ALA A N 1
ATOM 1487 C CA . ALA A 1 191 ? -13.426 -6.343 7.217 1.00 96.50 191 ALA A CA 1
ATOM 1488 C C . ALA A 1 191 ? -14.461 -6.148 6.096 1.00 96.50 191 ALA A C 1
ATOM 1490 O O . ALA A 1 191 ? -14.083 -5.792 4.982 1.00 96.50 191 ALA A O 1
ATOM 1491 N N . ALA A 1 192 ? -15.760 -6.319 6.375 1.00 97.19 192 ALA A N 1
ATOM 1492 C CA . ALA A 1 192 ? -16.814 -6.097 5.381 1.00 97.19 192 ALA A CA 1
ATOM 1493 C C . ALA A 1 192 ? -16.855 -4.640 4.909 1.00 97.19 192 ALA A C 1
ATOM 1495 O O . ALA A 1 192 ? -16.877 -4.377 3.705 1.00 97.19 192 ALA A O 1
ATOM 1496 N N . LYS A 1 193 ? -16.773 -3.688 5.847 1.00 96.94 193 LYS A N 1
ATOM 1497 C CA . LYS A 1 193 ? -16.706 -2.251 5.534 1.00 96.94 193 LYS A CA 1
ATOM 1498 C C . LYS A 1 193 ? -15.494 -1.918 4.664 1.00 96.94 193 LYS A C 1
ATOM 1500 O O . LYS A 1 193 ? -15.625 -1.155 3.707 1.00 96.94 193 LYS A O 1
ATOM 1505 N N . LEU A 1 194 ? -14.340 -2.520 4.955 1.00 97.50 194 LEU A N 1
ATOM 1506 C CA . LEU A 1 194 ? -13.129 -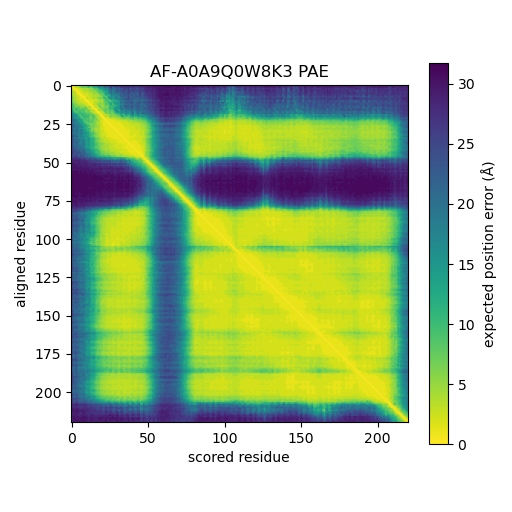2.359 4.156 1.00 97.50 194 LEU A CA 1
ATOM 1507 C C . LEU A 1 194 ? -13.302 -2.912 2.733 1.00 97.50 194 LEU A C 1
ATOM 1509 O O . LEU A 1 194 ? -13.023 -2.187 1.780 1.00 97.50 194 LEU A O 1
ATOM 1513 N N . VAL A 1 195 ? -13.804 -4.144 2.571 1.00 97.56 195 VAL A N 1
ATOM 1514 C CA . VAL A 1 195 ? -14.054 -4.753 1.246 1.00 97.56 195 VAL A CA 1
ATOM 1515 C C . VAL A 1 195 ? -14.969 -3.869 0.401 1.00 97.56 195 VAL A C 1
ATOM 1517 O O . VAL A 1 195 ? -14.639 -3.554 -0.743 1.00 97.56 195 VAL A O 1
ATOM 1520 N N . LEU A 1 196 ? -16.088 -3.412 0.969 1.00 96.56 196 LEU A N 1
ATOM 1521 C CA . LEU A 1 196 ? -17.029 -2.533 0.272 1.00 96.56 196 LEU A CA 1
ATOM 1522 C C . LEU A 1 196 ? -16.385 -1.196 -0.117 1.00 96.56 196 LEU A C 1
ATOM 1524 O O . LEU A 1 196 ? -16.600 -0.701 -1.225 1.00 96.56 196 LEU A O 1
ATOM 1528 N N . ASN A 1 197 ? -15.563 -0.616 0.762 1.00 97.25 197 ASN A N 1
ATOM 1529 C CA . ASN A 1 197 ? -14.861 0.629 0.466 1.00 97.25 197 ASN A CA 1
ATOM 1530 C C . ASN A 1 197 ? -13.814 0.458 -0.650 1.00 97.25 197 ASN A C 1
ATOM 1532 O O . ASN A 1 197 ? -13.693 1.331 -1.509 1.00 97.25 197 ASN A O 1
ATOM 1536 N N . LEU A 1 198 ? -13.096 -0.668 -0.684 1.00 97.19 198 LEU A N 1
ATOM 1537 C CA . LEU A 1 198 ? -12.141 -0.977 -1.751 1.00 97.19 198 LEU A CA 1
ATOM 1538 C C . LEU A 1 198 ? -12.848 -1.174 -3.099 1.00 97.19 198 LEU A C 1
ATOM 1540 O O . LEU A 1 198 ? -12.427 -0.573 -4.088 1.00 97.19 198 LEU A O 1
ATOM 1544 N N . PHE A 1 199 ? -13.969 -1.905 -3.140 1.00 96.81 199 PHE A N 1
ATOM 1545 C CA . PHE A 1 199 ? -14.796 -1.999 -4.350 1.00 96.81 199 PHE A CA 1
ATOM 1546 C C . PHE A 1 199 ? -15.288 -0.626 -4.818 1.00 96.81 199 PHE A C 1
ATOM 1548 O O . PHE A 1 199 ? -15.216 -0.317 -6.006 1.00 96.81 199 PHE A O 1
ATOM 1555 N N . ARG A 1 200 ? -15.722 0.238 -3.891 1.00 95.81 200 ARG A N 1
ATOM 1556 C CA . ARG A 1 200 ? -16.123 1.614 -4.213 1.00 95.81 200 ARG A CA 1
ATOM 1557 C C . ARG A 1 200 ? -14.985 2.408 -4.860 1.00 95.81 200 ARG A C 1
ATOM 1559 O O . ARG A 1 200 ? -15.241 3.139 -5.814 1.00 95.81 200 ARG A O 1
ATOM 1566 N N . PHE A 1 201 ? -13.748 2.275 -4.375 1.00 95.69 201 PHE A N 1
ATOM 1567 C CA . PHE A 1 201 ? -12.596 2.925 -5.007 1.00 95.69 201 PHE A CA 1
ATOM 1568 C C . PHE A 1 201 ? -12.330 2.391 -6.414 1.00 95.69 201 PHE A C 1
ATOM 1570 O O . PHE A 1 201 ? -12.121 3.194 -7.322 1.00 95.69 201 PHE A O 1
ATOM 1577 N N . ILE A 1 202 ? -12.391 1.071 -6.610 1.00 94.25 202 ILE A N 1
ATOM 1578 C CA . ILE A 1 202 ? -12.206 0.445 -7.925 1.00 94.25 202 ILE A CA 1
ATOM 1579 C C . ILE A 1 202 ? -13.264 0.953 -8.909 1.00 94.25 202 ILE A C 1
ATOM 1581 O O . ILE A 1 202 ? -12.916 1.506 -9.949 1.00 94.25 202 ILE A O 1
ATOM 1585 N N . PHE A 1 203 ? -14.552 0.853 -8.569 1.00 92.81 203 PHE A N 1
ATOM 1586 C CA . PHE A 1 203 ? -15.633 1.324 -9.442 1.00 92.81 203 PHE A CA 1
ATOM 1587 C C . PHE A 1 203 ? -15.548 2.830 -9.710 1.00 92.81 203 PHE A C 1
ATOM 1589 O O . PHE A 1 203 ? -15.768 3.278 -10.837 1.00 92.81 203 PHE A O 1
ATOM 1596 N N . GLY A 1 204 ? -15.168 3.614 -8.696 1.00 91.44 204 GLY A N 1
ATOM 1597 C CA . GLY A 1 204 ? -14.916 5.043 -8.844 1.00 91.44 204 GLY A CA 1
ATOM 1598 C C . GLY A 1 204 ? -13.783 5.348 -9.827 1.00 91.44 204 GLY A C 1
ATOM 1599 O O . GLY A 1 204 ? -13.902 6.286 -10.612 1.00 91.44 204 GLY A O 1
ATOM 1600 N N . ALA A 1 205 ? -12.712 4.556 -9.830 1.00 88.06 205 ALA A N 1
ATOM 1601 C CA . ALA A 1 205 ? -11.612 4.705 -10.776 1.00 88.06 205 ALA A CA 1
ATOM 1602 C C . ALA A 1 205 ? -12.013 4.283 -12.203 1.00 88.06 205 ALA A C 1
ATOM 1604 O O . ALA A 1 205 ? -11.802 5.056 -13.137 1.00 88.06 205 ALA A O 1
ATOM 1605 N N . VAL A 1 206 ? -12.709 3.148 -12.363 1.00 84.88 206 VAL A N 1
ATOM 1606 C CA . VAL A 1 206 ? -13.235 2.673 -13.662 1.00 84.88 206 VAL 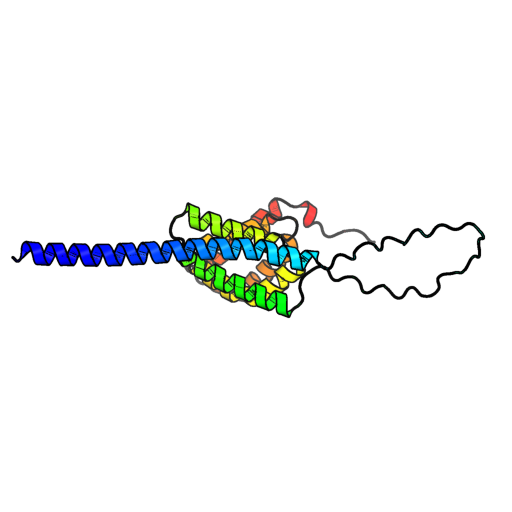A CA 1
ATOM 1607 C C . VAL A 1 206 ? -14.145 3.719 -14.304 1.00 84.88 206 VAL A C 1
ATOM 1609 O O . VAL A 1 206 ? -13.995 4.030 -15.484 1.00 84.88 206 VAL A O 1
ATOM 1612 N N . SER A 1 207 ? -15.042 4.328 -13.522 1.00 82.31 207 SER A N 1
ATOM 1613 C CA . SER A 1 207 ? -15.977 5.345 -14.026 1.00 82.31 207 SER A CA 1
ATOM 1614 C C . SER A 1 207 ? -15.294 6.590 -14.610 1.00 82.31 207 SER A C 1
ATOM 1616 O O . SER A 1 207 ? -15.884 7.282 -15.437 1.00 82.31 207 SER A O 1
ATOM 1618 N N . LYS A 1 208 ? -14.048 6.873 -14.205 1.00 76.12 208 LYS A N 1
ATOM 1619 C CA . LYS A 1 208 ? -13.258 8.020 -14.676 1.00 76.12 208 LYS A CA 1
ATOM 1620 C C . LYS A 1 208 ? -12.387 7.697 -15.893 1.00 76.12 208 LYS A C 1
ATOM 1622 O O . LYS A 1 208 ? -11.899 8.627 -16.527 1.00 76.12 208 LYS A O 1
ATOM 1627 N N . ALA A 1 209 ? -12.206 6.418 -16.225 1.00 67.19 209 ALA A N 1
ATOM 1628 C CA . ALA A 1 209 ? -11.364 5.960 -17.330 1.00 67.19 209 ALA A CA 1
ATOM 1629 C C . ALA A 1 209 ? -12.091 4.964 -18.267 1.00 67.19 209 ALA A C 1
ATOM 1631 O O . ALA A 1 209 ? -11.580 3.872 -18.513 1.00 67.19 209 ALA A O 1
ATOM 1632 N N . PRO A 1 210 ? -13.271 5.304 -18.829 1.00 60.00 210 PRO A N 1
ATOM 1633 C CA . PRO A 1 210 ? -14.057 4.367 -19.639 1.00 60.00 210 PRO A CA 1
ATOM 1634 C C . PRO A 1 210 ? -13.342 3.905 -20.921 1.00 60.00 210 PRO A C 1
ATOM 1636 O O . PRO A 1 210 ? -13.449 2.739 -21.284 1.00 60.00 210 PRO A O 1
ATOM 1639 N N . ALA A 1 211 ? -12.552 4.777 -21.561 1.00 61.22 211 ALA A N 1
ATOM 1640 C CA . ALA A 1 211 ? -11.814 4.464 -22.794 1.00 61.22 211 ALA A CA 1
ATOM 1641 C C . ALA A 1 211 ? -10.675 3.447 -22.595 1.00 61.22 211 ALA A C 1
ATOM 1643 O O . ALA A 1 211 ? -10.150 2.892 -23.555 1.00 61.22 211 ALA A O 1
ATOM 1644 N N . GLU A 1 212 ? -10.276 3.195 -21.348 1.00 57.44 212 GLU A N 1
ATOM 1645 C CA . GLU A 1 212 ? -9.265 2.197 -21.036 1.00 57.44 212 GLU A CA 1
ATOM 1646 C C . GLU A 1 212 ? -9.846 0.773 -20.928 1.00 57.44 212 GLU A C 1
ATOM 1648 O O . GLU A 1 212 ? -9.132 -0.204 -21.138 1.00 57.44 212 GLU A O 1
ATOM 1653 N N . PHE A 1 213 ? -11.145 0.624 -20.667 1.00 52.31 213 PHE A N 1
ATOM 1654 C CA . PHE A 1 213 ? -11.789 -0.687 -20.496 1.00 52.31 213 PHE A CA 1
ATOM 1655 C C . PHE A 1 213 ? -12.513 -1.197 -21.734 1.00 52.31 213 PHE A C 1
ATOM 1657 O O . PHE A 1 213 ? -13.139 -2.253 -21.666 1.00 52.31 213 PHE A O 1
ATOM 1664 N N . GLU A 1 214 ? -12.441 -0.483 -22.857 1.00 46.50 214 GLU A N 1
ATOM 1665 C CA . GLU A 1 214 ? -12.994 -0.989 -24.105 1.00 46.50 214 GLU A CA 1
ATOM 1666 C C . GLU A 1 214 ? -12.165 -2.213 -24.541 1.00 46.50 214 GLU A C 1
ATOM 1668 O O . GLU A 1 214 ? -10.964 -2.075 -24.812 1.00 46.50 214 GLU A O 1
ATOM 1673 N N . PRO A 1 215 ? -12.746 -3.432 -24.567 1.00 51.28 215 PRO A N 1
ATOM 1674 C CA . PRO A 1 215 ? -12.065 -4.560 -25.171 1.00 51.28 215 PRO A CA 1
ATOM 1675 C C . PRO A 1 215 ? -11.806 -4.167 -26.616 1.00 51.28 215 PRO A C 1
ATOM 1677 O O . PRO A 1 215 ? -12.706 -3.669 -27.289 1.00 51.28 215 PRO A O 1
ATOM 1680 N N . SER A 1 216 ? -10.573 -4.355 -27.076 1.00 47.78 216 SER A N 1
ATOM 1681 C CA . SER A 1 216 ? -10.175 -4.085 -28.451 1.00 47.78 216 SER A CA 1
ATOM 1682 C C . SER A 1 216 ? -11.018 -4.962 -29.382 1.00 47.78 216 SER A C 1
ATOM 1684 O O . SER A 1 216 ? -10.617 -6.061 -29.755 1.00 47.78 216 SER A O 1
ATOM 1686 N N . SER A 1 217 ? -12.217 -4.511 -29.743 1.00 49.19 217 SER A N 1
ATOM 1687 C CA . SER A 1 217 ? -12.945 -5.033 -30.887 1.00 49.19 217 SER A CA 1
ATOM 1688 C C . SER A 1 217 ? -12.174 -4.562 -32.100 1.00 49.19 217 SER A C 1
ATOM 1690 O O . SER A 1 217 ? -12.434 -3.473 -32.586 1.00 49.19 217 SER A O 1
ATOM 1692 N N . ASN A 1 218 ? -11.159 -5.329 -32.498 1.00 45.22 218 ASN A N 1
ATOM 1693 C CA . ASN A 1 218 ? -10.549 -5.308 -33.823 1.00 45.22 218 ASN A CA 1
ATOM 1694 C C . ASN A 1 218 ? -9.714 -6.581 -34.004 1.00 45.22 218 ASN A C 1
ATOM 1696 O O . ASN A 1 218 ? -8.544 -6.635 -33.626 1.00 45.22 218 ASN A O 1
ATOM 1700 N N . ASN A 1 219 ? -10.356 -7.623 -34.534 1.00 41.94 219 ASN A N 1
ATOM 1701 C CA . ASN A 1 219 ? -9.994 -8.236 -35.819 1.00 41.94 219 ASN A CA 1
ATOM 1702 C C . ASN A 1 219 ? -10.965 -9.397 -36.105 1.00 41.94 219 ASN A C 1
ATOM 1704 O O . ASN A 1 219 ? -10.714 -10.541 -35.723 1.00 41.94 219 ASN A O 1
ATOM 1708 N N . VAL A 1 220 ? -12.079 -9.066 -36.765 1.00 40.09 220 VAL A N 1
ATOM 1709 C CA . VAL A 1 220 ? -12.728 -9.942 -37.755 1.00 40.09 220 VAL A CA 1
ATOM 1710 C C . VAL A 1 220 ? -12.405 -9.351 -39.117 1.00 40.09 220 VAL A C 1
ATOM 1712 O O . VAL A 1 220 ? -12.503 -8.107 -39.223 1.00 40.09 220 VAL A O 1
#

Nearest PDB structures (foldseek):
  8xvv-assembly1_L  TM=7.657E-01  e=3.204E-04  Homo sapiens
  8e0n-assembly1_A  TM=3.855E-01  e=5.753E+00  synthetic construct
  6xr2-assembly2_F  TM=2.981E-01  e=6.335E+00  synthetic construct

pLDDT: mean 80.09, std 19.24, range [35.25, 97.56]